Protein AF-A0A8S2LGD3-F1 (afdb_monomer_lite)

pLDDT: mean 74.28, std 21.44, range [33.75, 97.81]

Foldseek 3Di:
DDDDDDDDDDDDDDDDDDDDDDDDDPDPPVVVVVVVVVVVVVVVVVVCVVPVVVVVVVVVVVVVVVVVVVVVVVVVVVVVVVVVVVVVVVVVVVVVVVVVVVVVVVVVVVQVVVQVQLLQKKKKWDDDDDVVDDFVVVVVVVQCCCCVQQVQHDDPFWPTKDFDPPCPVVVVPPPDPTGGIMMTGGNDSVSVVSSVVSQVSCVVVVSSMDMDRDHDPVVVVVVVVVVCVVVVVVVVPPPDDDDDDDDDDDDDDDDDDDPDDPPPPVVVVVVVVVVVVVVVVVVDDDPVVPPD

Structure (mmCIF, N/CA/C/O backbone):
data_AF-A0A8S2LGD3-F1
#
_entry.id   AF-A0A8S2LGD3-F1
#
loop_
_atom_site.group_PDB
_atom_site.id
_atom_site.type_symbol
_atom_site.label_atom_id
_atom_site.label_alt_id
_atom_site.label_comp_id
_atom_site.label_asym_id
_atom_site.label_entity_id
_atom_site.label_seq_id
_atom_site.pdbx_PDB_ins_code
_atom_site.Cartn_x
_atom_site.Cartn_y
_atom_site.Cartn_z
_atom_site.occupancy
_atom_site.B_iso_or_equiv
_atom_site.auth_seq_id
_atom_site.auth_comp_id
_atom_site.auth_asym_id
_atom_site.auth_atom_id
_atom_site.pdbx_PDB_model_num
ATOM 1 N N . MET A 1 1 ? -3.368 -21.677 -38.772 1.00 42.06 1 MET A N 1
ATOM 2 C CA . MET A 1 1 ? -4.227 -21.001 -39.763 1.00 42.06 1 MET A CA 1
ATOM 3 C C . MET A 1 1 ? -3.492 -19.767 -40.246 1.00 42.06 1 MET A C 1
ATOM 5 O O . MET A 1 1 ? -2.994 -19.028 -39.413 1.00 42.06 1 MET A O 1
ATOM 9 N N . SER A 1 2 ? -3.363 -19.693 -41.569 1.00 36.97 2 SER A N 1
ATOM 10 C CA . SER A 1 2 ? -2.880 -18.622 -42.449 1.00 36.97 2 SER A CA 1
ATOM 11 C C . SER A 1 2 ? -1.751 -17.701 -41.983 1.00 36.97 2 SER A C 1
ATOM 13 O O . SER A 1 2 ? -1.940 -16.772 -41.206 1.00 36.97 2 SER A O 1
ATOM 15 N N . MET A 1 3 ? -0.587 -17.936 -42.593 1.00 42.81 3 MET A N 1
ATOM 16 C CA . MET A 1 3 ? 0.356 -16.886 -42.956 1.00 42.81 3 MET A CA 1
ATOM 17 C C . MET A 1 3 ? -0.217 -16.102 -44.139 1.00 42.81 3 MET A C 1
ATOM 19 O O . MET A 1 3 ? -0.631 -16.722 -45.115 1.00 42.81 3 MET A O 1
ATOM 23 N N . GLU A 1 4 ? -0.186 -14.774 -44.083 1.00 43.75 4 GLU A N 1
ATOM 24 C CA . GLU A 1 4 ? -0.356 -13.933 -45.269 1.00 43.75 4 GLU A CA 1
ATOM 25 C C . GLU A 1 4 ? 0.803 -12.941 -45.357 1.00 43.75 4 GLU A C 1
ATOM 27 O O . GLU A 1 4 ? 0.983 -12.046 -44.531 1.00 43.75 4 GLU A O 1
ATOM 32 N N . SER A 1 5 ? 1.639 -13.187 -46.361 1.00 39.16 5 SER A N 1
ATOM 33 C CA . SER A 1 5 ? 2.724 -12.338 -46.825 1.00 39.16 5 SER A CA 1
ATOM 34 C C . SER A 1 5 ? 2.154 -11.349 -47.839 1.00 39.16 5 SER A C 1
ATOM 36 O O . SER A 1 5 ? 1.646 -11.772 -48.872 1.00 39.16 5 SER A O 1
ATOM 38 N N . ASN A 1 6 ? 2.272 -10.045 -47.582 1.00 38.34 6 ASN A N 1
ATOM 39 C CA . ASN A 1 6 ? 1.966 -9.015 -48.576 1.00 38.34 6 ASN A CA 1
ATOM 40 C C . ASN A 1 6 ? 3.268 -8.454 -49.154 1.00 38.34 6 ASN A C 1
ATOM 42 O O . ASN A 1 6 ? 3.898 -7.565 -48.584 1.00 38.34 6 ASN A O 1
ATOM 46 N N . SER A 1 7 ? 3.663 -9.002 -50.303 1.00 38.56 7 SER A N 1
ATOM 47 C CA . SER A 1 7 ? 4.651 -8.421 -51.209 1.00 38.56 7 SER A CA 1
ATOM 48 C C . SER A 1 7 ? 3.975 -7.341 -52.055 1.00 38.56 7 SER A C 1
ATOM 50 O O . SER A 1 7 ? 3.129 -7.654 -52.893 1.00 38.56 7 SER A O 1
ATOM 52 N N . VAL A 1 8 ? 4.347 -6.077 -51.859 1.00 40.62 8 VAL A N 1
ATOM 53 C CA . VAL A 1 8 ? 3.930 -4.984 -52.746 1.00 40.62 8 VAL A CA 1
ATOM 54 C C . VAL A 1 8 ? 5.012 -4.782 -53.803 1.00 40.62 8 VAL A C 1
ATOM 56 O O . VAL A 1 8 ? 6.148 -4.428 -53.503 1.00 40.62 8 VAL A O 1
ATOM 59 N N . LEU A 1 9 ? 4.619 -5.070 -55.040 1.00 43.06 9 LEU A N 1
ATOM 60 C CA . LEU A 1 9 ? 5.405 -5.081 -56.268 1.00 43.06 9 LEU A CA 1
ATOM 61 C C . LEU A 1 9 ? 4.766 -4.036 -57.195 1.00 43.06 9 LEU A C 1
ATOM 63 O O . LEU A 1 9 ? 3.714 -4.305 -57.761 1.00 43.06 9 LEU A O 1
ATOM 67 N N . VAL A 1 10 ? 5.325 -2.825 -57.286 1.00 41.06 10 VAL A N 1
ATOM 68 C CA . VAL A 1 10 ? 4.821 -1.720 -58.137 1.00 41.06 10 VAL A CA 1
ATOM 69 C C . VAL A 1 10 ? 5.972 -0.710 -58.297 1.00 41.06 10 VAL A C 1
ATOM 71 O O . VAL A 1 10 ? 6.574 -0.350 -57.296 1.00 41.06 10 VAL A O 1
ATOM 74 N N . SER A 1 11 ? 6.375 -0.148 -59.434 1.00 41.06 11 SER A N 1
ATOM 75 C CA . SER A 1 11 ? 6.135 -0.370 -60.859 1.00 41.06 11 SER A CA 1
ATOM 76 C C . SER A 1 11 ? 7.236 0.395 -61.596 1.00 41.06 11 SER A C 1
ATOM 78 O O . SER A 1 11 ? 7.478 1.566 -61.310 1.00 41.06 11 SER A O 1
ATOM 80 N N . SER A 1 12 ? 7.887 -0.237 -62.566 1.00 38.91 12 SER A N 1
ATOM 81 C CA . SER A 1 12 ? 8.772 0.422 -63.522 1.00 38.91 12 SER A CA 1
ATOM 82 C C . SER A 1 12 ? 7.934 1.080 -64.624 1.00 38.91 12 SER A C 1
ATOM 84 O O . SER A 1 12 ? 7.369 0.412 -65.489 1.00 38.91 12 SER A O 1
ATOM 86 N N . THR A 1 13 ? 7.835 2.409 -64.619 1.00 41.59 13 THR A N 1
ATOM 87 C CA . THR A 1 13 ? 7.221 3.162 -65.722 1.00 41.59 13 THR A CA 1
ATOM 88 C C . THR A 1 13 ? 8.227 3.324 -66.857 1.00 41.59 13 THR A C 1
ATOM 90 O O . THR A 1 13 ? 9.032 4.252 -66.877 1.00 41.59 13 THR A O 1
ATOM 93 N N . SER A 1 14 ? 8.173 2.390 -67.807 1.00 40.72 14 SER A N 1
ATOM 94 C CA . SER A 1 14 ? 8.824 2.486 -69.113 1.00 40.72 14 SER A CA 1
ATOM 95 C C . SER A 1 14 ? 7.960 3.355 -70.033 1.00 40.72 14 SER A C 1
ATOM 97 O O . SER A 1 14 ? 6.883 2.944 -70.471 1.00 40.72 14 SER A O 1
ATOM 99 N N . ALA A 1 15 ? 8.402 4.586 -70.286 1.00 44.12 15 ALA A N 1
ATOM 100 C CA . ALA A 1 15 ? 7.764 5.485 -71.238 1.00 44.12 15 ALA A CA 1
ATOM 101 C C . ALA A 1 15 ? 8.060 5.018 -72.674 1.00 44.12 15 ALA A C 1
ATOM 103 O O . ALA A 1 15 ? 9.191 5.091 -73.152 1.00 44.12 15 ALA A O 1
ATOM 104 N N . LYS A 1 16 ? 7.019 4.533 -73.360 1.00 46.38 16 LYS A N 1
ATOM 105 C CA . LYS A 1 16 ? 7.002 4.278 -74.806 1.00 46.38 16 LYS A CA 1
ATOM 106 C C . LYS A 1 16 ? 6.959 5.610 -75.560 1.00 46.38 16 LYS A C 1
ATOM 108 O O . LYS A 1 16 ? 5.938 6.291 -75.521 1.00 46.38 16 LYS A O 1
ATOM 113 N N . HIS A 1 17 ? 8.019 5.933 -76.297 1.00 47.06 17 HIS A N 1
ATOM 114 C CA . HIS A 1 17 ? 7.960 6.899 -77.397 1.00 47.06 17 HIS A CA 1
ATOM 115 C C . HIS A 1 17 ? 7.769 6.161 -78.736 1.00 47.06 17 HIS A C 1
ATOM 117 O O . HIS A 1 17 ? 8.403 5.123 -78.946 1.00 47.06 17 HIS A O 1
ATOM 123 N N . PRO A 1 18 ? 6.916 6.664 -79.647 1.00 49.25 18 PRO A N 1
ATOM 124 C CA . PRO A 1 18 ? 6.734 6.088 -80.973 1.00 49.25 18 PRO A CA 1
ATOM 125 C C . PRO A 1 18 ? 7.892 6.506 -81.888 1.00 49.25 18 PRO A C 1
ATOM 127 O O . PRO A 1 18 ? 8.111 7.693 -82.130 1.00 49.25 18 PRO A O 1
ATOM 130 N N . LEU A 1 19 ? 8.638 5.524 -82.396 1.00 42.44 19 LEU A N 1
ATOM 131 C CA . LEU A 1 19 ? 9.642 5.738 -83.433 1.00 42.44 19 LEU A CA 1
ATOM 132 C C . LEU A 1 19 ? 8.953 5.848 -84.795 1.00 42.44 19 LEU A C 1
ATOM 134 O O . LEU A 1 19 ? 8.337 4.906 -85.287 1.00 42.44 19 LEU A O 1
ATOM 138 N N . SER A 1 20 ? 9.091 7.038 -85.371 1.00 45.91 20 SER A N 1
ATOM 139 C CA . SER A 1 20 ? 8.856 7.362 -86.771 1.00 45.91 20 SER A CA 1
ATOM 140 C C . SER A 1 20 ? 9.749 6.499 -87.666 1.00 45.91 20 SER A C 1
ATOM 142 O O . SER A 1 20 ? 10.975 6.562 -87.571 1.00 45.91 20 SER A O 1
ATOM 144 N N . SER A 1 21 ? 9.133 5.712 -88.545 1.00 46.84 21 SER A N 1
ATOM 145 C CA . SER A 1 21 ? 9.789 4.962 -89.614 1.00 46.84 21 SER A CA 1
ATOM 146 C C . SER A 1 21 ? 10.286 5.918 -90.701 1.00 46.84 21 SER A C 1
ATOM 148 O O . SER A 1 21 ? 9.514 6.345 -91.558 1.00 46.84 21 SER A O 1
ATOM 150 N N . GLY A 1 22 ? 11.569 6.272 -90.636 1.00 42.62 22 GLY A N 1
ATOM 151 C CA . GLY A 1 22 ? 12.303 6.912 -91.721 1.00 42.62 22 GLY A CA 1
ATOM 152 C C . GLY A 1 22 ? 13.241 5.902 -92.369 1.00 42.62 22 GLY A C 1
ATOM 153 O O . GLY A 1 22 ? 14.178 5.435 -91.726 1.00 42.62 22 GLY A O 1
ATOM 154 N N . ASP A 1 23 ? 12.963 5.566 -93.626 1.00 49.09 23 ASP A N 1
ATOM 155 C CA . ASP A 1 23 ? 13.878 4.865 -94.521 1.00 49.09 23 ASP A CA 1
ATOM 156 C C . ASP A 1 23 ? 15.204 5.631 -94.614 1.00 49.09 23 ASP A C 1
ATOM 158 O O . ASP A 1 23 ? 15.266 6.745 -95.135 1.00 49.09 23 ASP A O 1
ATOM 162 N N . SER A 1 24 ? 16.283 5.019 -94.132 1.00 47.53 24 SER A N 1
ATOM 163 C CA . SER A 1 24 ? 17.643 5.407 -94.493 1.00 47.53 24 SER A CA 1
ATOM 164 C C . SER A 1 24 ? 18.526 4.166 -94.497 1.00 47.53 24 SER A C 1
ATOM 166 O O . SER A 1 24 ? 18.631 3.457 -93.496 1.00 47.53 24 SER A O 1
ATOM 168 N N . SER A 1 25 ? 19.118 3.914 -95.657 1.00 46.12 25 SER A N 1
ATOM 169 C CA . SER A 1 25 ? 20.013 2.820 -96.022 1.00 46.12 25 SER A CA 1
ATOM 170 C C . SER A 1 25 ? 21.031 2.430 -94.931 1.00 46.12 25 SER A C 1
ATOM 172 O O . SER A 1 25 ? 21.535 3.306 -94.225 1.00 46.12 25 SER A O 1
ATOM 174 N N . PRO A 1 26 ? 21.420 1.143 -94.816 1.00 49.69 26 PRO A N 1
ATOM 175 C CA . PRO A 1 26 ? 22.444 0.701 -93.875 1.00 49.69 26 PRO A CA 1
ATOM 176 C C . PRO A 1 26 ? 23.828 1.123 -94.385 1.00 49.69 26 PRO A C 1
ATOM 178 O O . PRO A 1 26 ? 24.508 0.380 -95.085 1.00 49.69 26 PRO A O 1
ATOM 181 N N . ILE A 1 27 ? 24.229 2.349 -94.057 1.00 51.06 27 ILE A N 1
ATOM 182 C CA . ILE A 1 27 ? 25.603 2.832 -94.219 1.00 51.06 27 ILE A CA 1
ATOM 183 C C . ILE A 1 27 ? 26.428 2.313 -93.029 1.00 51.06 27 ILE A C 1
ATOM 185 O O . ILE A 1 27 ? 25.926 2.250 -91.905 1.00 51.06 27 ILE A O 1
ATOM 189 N N . ASP A 1 28 ? 27.677 1.924 -93.297 1.00 54.94 28 ASP A N 1
ATOM 190 C CA . ASP A 1 28 ? 28.720 1.335 -92.437 1.00 54.94 28 ASP A CA 1
ATOM 191 C C . ASP A 1 28 ? 29.009 2.054 -91.089 1.00 54.94 28 ASP A C 1
ATOM 193 O O . ASP A 1 28 ? 30.136 2.431 -90.766 1.00 54.94 28 ASP A O 1
ATOM 197 N N . ASN A 1 29 ? 28.015 2.180 -90.211 1.00 51.12 29 ASN A N 1
ATOM 198 C CA . ASN A 1 29 ? 28.126 2.857 -88.912 1.00 51.12 29 ASN A CA 1
ATOM 199 C C . ASN A 1 29 ? 28.992 2.116 -87.877 1.00 51.12 29 ASN A C 1
ATOM 201 O O . ASN A 1 29 ? 29.252 2.649 -86.800 1.00 51.12 29 ASN A O 1
ATOM 205 N N . LYS A 1 30 ? 29.432 0.881 -88.155 1.00 55.09 30 LYS A N 1
ATOM 206 C CA . LYS A 1 30 ? 30.379 0.157 -87.286 1.00 55.09 30 LYS A CA 1
ATOM 207 C C . LYS A 1 30 ? 31.838 0.501 -87.583 1.00 55.09 30 LYS A C 1
ATOM 209 O O . LYS A 1 30 ? 32.653 0.429 -86.672 1.00 55.09 30 LYS A O 1
ATOM 214 N N . LYS A 1 31 ? 32.169 0.861 -88.827 1.00 55.97 31 LYS A N 1
ATOM 215 C CA . LYS A 1 31 ? 33.555 1.120 -89.243 1.00 55.97 31 LYS A CA 1
ATOM 216 C C . LYS A 1 31 ? 33.978 2.553 -88.904 1.00 55.97 31 LYS A C 1
ATOM 218 O O . LYS A 1 31 ? 35.019 2.735 -88.285 1.00 55.97 31 LYS A O 1
ATOM 223 N N . LEU A 1 32 ? 33.093 3.523 -89.161 1.00 54.72 32 LEU A N 1
ATOM 224 C CA . LEU A 1 32 ? 33.259 4.929 -88.761 1.00 54.72 32 LEU A CA 1
ATOM 225 C C . LEU A 1 32 ? 33.406 5.094 -87.240 1.00 54.72 32 LEU A C 1
ATOM 227 O O . LEU A 1 32 ? 34.306 5.787 -86.781 1.00 54.72 32 LEU A O 1
ATOM 231 N N . LYS A 1 33 ? 32.612 4.360 -86.447 1.00 63.16 33 LYS A N 1
ATOM 232 C CA . LYS A 1 33 ? 32.728 4.378 -84.978 1.00 63.16 33 LYS A CA 1
ATOM 233 C C . LYS A 1 33 ? 34.058 3.850 -84.451 1.00 63.16 33 LYS A C 1
ATOM 235 O O . LYS A 1 33 ? 34.428 4.235 -83.353 1.00 63.16 33 LYS A O 1
ATOM 240 N N . ASN A 1 34 ? 34.739 2.963 -85.180 1.00 68.62 34 ASN A N 1
ATOM 241 C CA . ASN A 1 34 ? 36.027 2.412 -84.755 1.00 68.62 34 ASN A CA 1
ATOM 242 C C . ASN A 1 34 ? 37.188 3.340 -85.130 1.00 68.62 34 ASN A C 1
ATOM 244 O O . ASN A 1 34 ? 38.069 3.544 -84.304 1.00 68.62 34 ASN A O 1
ATOM 248 N N . GLU A 1 35 ? 37.161 3.950 -86.319 1.00 75.31 35 GLU A N 1
ATOM 249 C CA . GLU A 1 35 ? 38.174 4.936 -86.728 1.00 75.31 35 GLU A CA 1
ATOM 250 C C . GLU A 1 35 ? 38.126 6.198 -85.858 1.00 75.31 35 GLU A C 1
ATOM 252 O O . GLU A 1 35 ? 39.169 6.669 -85.411 1.00 75.31 35 GLU A O 1
ATOM 257 N N . GLU A 1 36 ? 36.931 6.694 -85.523 1.00 75.38 36 GLU A N 1
ATOM 258 C CA . GLU A 1 36 ? 36.771 7.814 -84.584 1.00 75.38 36 GLU A CA 1
ATOM 259 C C . GLU A 1 36 ? 37.289 7.464 -83.180 1.00 75.38 36 GLU A C 1
ATOM 261 O O . GLU A 1 36 ? 37.905 8.296 -82.512 1.00 75.38 36 GLU A O 1
ATOM 266 N N . LEU A 1 37 ? 37.093 6.217 -82.737 1.00 76.56 37 LEU A N 1
ATOM 267 C CA . LEU A 1 37 ? 37.592 5.727 -81.450 1.00 76.56 37 LEU A CA 1
ATOM 268 C C . LEU A 1 37 ? 39.114 5.610 -81.439 1.00 76.56 37 LEU A C 1
ATOM 270 O O . LEU A 1 37 ? 39.748 5.968 -80.448 1.00 76.56 37 LEU A O 1
ATOM 274 N N . ASP A 1 38 ? 39.705 5.121 -82.524 1.00 80.00 38 ASP A N 1
ATOM 275 C CA . ASP A 1 38 ? 41.151 4.966 -82.643 1.00 80.00 38 ASP A CA 1
ATOM 276 C C . ASP A 1 38 ? 41.846 6.325 -82.813 1.00 80.00 38 ASP A C 1
ATOM 278 O O . ASP A 1 38 ? 42.899 6.557 -82.215 1.00 80.00 38 ASP A O 1
ATOM 282 N N . GLN A 1 39 ? 41.216 7.281 -83.501 1.00 80.56 39 GLN A N 1
ATOM 283 C CA . GLN A 1 39 ? 41.684 8.665 -83.568 1.00 80.56 39 GLN A CA 1
ATOM 284 C C . GLN A 1 39 ? 41.572 9.371 -82.204 1.00 80.56 39 GLN A C 1
ATOM 286 O O . GLN A 1 39 ? 42.509 10.049 -81.770 1.00 80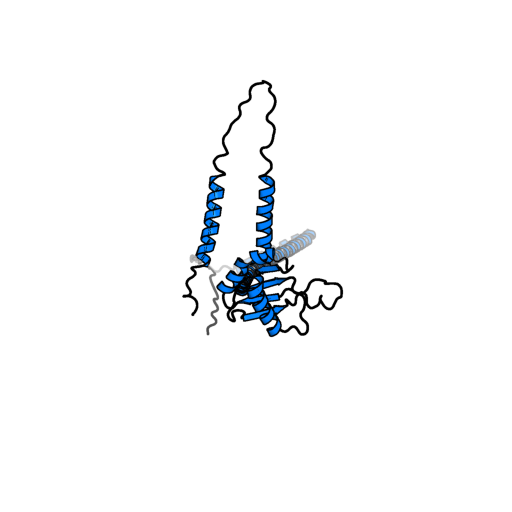.56 39 GLN A O 1
ATOM 291 N N . ALA A 1 40 ? 40.477 9.161 -81.467 1.00 77.44 40 ALA A N 1
ATOM 292 C CA . ALA A 1 40 ? 40.325 9.656 -80.097 1.00 77.44 40 ALA A CA 1
ATOM 293 C C . ALA A 1 40 ? 41.357 9.034 -79.135 1.00 77.44 40 ALA A C 1
ATOM 295 O O . ALA A 1 40 ? 41.936 9.729 -78.302 1.00 77.44 40 ALA A O 1
ATOM 296 N N . ARG A 1 41 ? 41.652 7.736 -79.272 1.00 80.19 41 ARG A N 1
ATOM 297 C CA . ARG A 1 41 ? 42.705 7.057 -78.498 1.00 80.19 41 ARG A CA 1
ATOM 298 C C . ARG A 1 41 ? 44.092 7.603 -78.814 1.00 80.19 41 ARG A C 1
ATOM 300 O O . ARG A 1 41 ? 44.852 7.850 -77.884 1.00 80.19 41 ARG A O 1
ATOM 307 N N . SER A 1 42 ? 44.408 7.814 -80.092 1.00 79.81 42 SER A N 1
ATOM 308 C CA . SER A 1 42 ? 45.697 8.370 -80.519 1.00 79.81 42 SER A CA 1
ATOM 309 C C . SER A 1 42 ? 45.903 9.781 -79.976 1.00 79.81 42 SER A C 1
ATOM 311 O O . SER A 1 42 ? 46.949 10.077 -79.410 1.00 79.81 42 SER A O 1
ATOM 313 N N . THR A 1 43 ? 44.890 10.643 -80.083 1.00 79.00 43 THR A N 1
ATOM 314 C CA . THR A 1 43 ? 44.964 12.018 -79.561 1.00 79.00 43 THR A CA 1
ATOM 315 C C . THR A 1 43 ? 45.086 12.063 -78.037 1.00 79.00 43 THR A C 1
ATOM 317 O O . THR A 1 43 ? 45.881 12.845 -77.518 1.00 79.00 43 THR A O 1
ATOM 320 N N . LEU A 1 44 ? 44.369 11.199 -77.310 1.00 74.00 44 LEU A N 1
ATOM 321 C CA . LEU A 1 44 ? 44.534 11.047 -75.860 1.00 74.00 44 LEU A CA 1
ATOM 322 C C . LEU A 1 44 ? 45.941 10.563 -75.494 1.00 74.00 44 LEU A C 1
ATOM 324 O O . LEU A 1 44 ? 46.541 11.078 -74.554 1.00 74.00 44 LEU A O 1
ATOM 328 N N . PHE A 1 45 ? 46.485 9.606 -76.245 1.00 78.81 45 PHE A N 1
ATOM 329 C CA . PHE A 1 45 ? 47.831 9.085 -76.025 1.00 78.81 45 PHE A CA 1
ATOM 330 C C . PHE A 1 45 ? 48.908 10.156 -76.249 1.00 78.81 45 PHE A C 1
ATOM 332 O O . PHE A 1 45 ? 49.784 10.319 -75.400 1.00 78.81 45 PHE A O 1
ATOM 339 N N . ASP A 1 46 ? 48.796 10.952 -77.315 1.00 77.56 46 ASP A N 1
ATOM 340 C CA . ASP A 1 46 ? 49.703 12.076 -77.586 1.00 77.56 46 ASP A CA 1
ATOM 341 C C . ASP A 1 46 ? 49.616 13.169 -76.507 1.00 77.56 46 ASP A C 1
ATOM 343 O O . ASP A 1 46 ? 50.630 13.752 -76.114 1.00 77.56 46 ASP A O 1
ATOM 347 N N . LEU A 1 47 ? 48.413 13.436 -75.985 1.00 74.31 47 LEU A N 1
ATOM 348 C CA . LEU A 1 47 ? 48.194 14.355 -74.862 1.00 74.31 47 LEU A CA 1
ATOM 349 C C . LEU A 1 47 ? 48.873 13.860 -73.578 1.00 74.31 47 LEU A C 1
ATOM 351 O O . LEU A 1 47 ? 49.531 14.646 -72.897 1.00 74.31 47 LEU A O 1
ATOM 355 N N . PHE A 1 48 ? 48.782 12.562 -73.277 1.00 75.12 48 PHE A N 1
ATOM 356 C CA . PHE A 1 48 ? 49.437 11.966 -72.110 1.00 75.12 48 PHE A CA 1
ATOM 357 C C . PHE A 1 48 ? 50.960 11.882 -72.235 1.00 75.12 48 PHE A C 1
ATOM 359 O O . PHE A 1 48 ? 51.654 11.973 -71.224 1.00 75.12 48 PHE A O 1
ATOM 366 N N . GLN A 1 49 ? 51.494 11.743 -73.452 1.00 77.94 49 GLN A N 1
ATOM 367 C CA . GLN A 1 49 ? 52.938 11.828 -73.684 1.00 77.94 49 GLN A CA 1
ATOM 368 C C . GLN A 1 49 ? 53.473 13.255 -73.530 1.00 77.94 49 GLN A C 1
ATOM 370 O O . GLN A 1 49 ? 54.593 13.438 -73.053 1.00 77.94 49 GLN A O 1
ATOM 375 N N . ARG A 1 50 ? 52.691 14.266 -73.932 1.00 77.44 50 ARG A N 1
ATOM 376 C CA . ARG A 1 50 ? 53.073 15.682 -73.824 1.00 77.44 50 ARG A CA 1
ATOM 377 C C . ARG A 1 50 ? 53.064 16.206 -72.395 1.00 77.44 50 ARG A C 1
ATOM 379 O O . ARG A 1 50 ? 53.911 17.033 -72.069 1.00 77.44 50 ARG A O 1
ATOM 386 N N . ASP A 1 51 ? 52.135 15.744 -71.564 1.00 78.31 51 ASP A N 1
ATOM 387 C CA . ASP A 1 51 ? 52.068 16.132 -70.158 1.00 78.31 51 ASP A CA 1
ATOM 388 C C . ASP A 1 51 ? 51.758 14.924 -69.254 1.00 78.31 51 ASP A C 1
ATOM 390 O O . ASP A 1 51 ? 50.593 14.607 -68.985 1.00 78.31 51 ASP A O 1
ATOM 394 N N . PRO A 1 52 ? 52.804 14.256 -68.731 1.00 76.44 52 PRO A N 1
ATOM 395 C CA . PRO A 1 52 ? 52.659 13.133 -67.809 1.00 76.44 52 PRO A CA 1
ATOM 396 C C . PRO A 1 52 ? 51.916 13.492 -66.511 1.00 76.44 52 PRO A C 1
ATOM 398 O O . PRO A 1 52 ? 51.426 12.597 -65.820 1.00 76.44 52 PRO A O 1
ATOM 401 N N . SER A 1 53 ? 51.813 14.784 -66.165 1.00 78.88 53 SER A N 1
ATOM 402 C CA . SER A 1 53 ? 51.091 15.241 -64.973 1.00 78.88 53 SER A CA 1
ATOM 403 C C . SER A 1 53 ? 49.566 15.139 -65.119 1.00 78.88 53 SER A C 1
ATOM 405 O O . SER A 1 53 ? 48.856 15.108 -64.116 1.00 78.88 53 SER A O 1
ATOM 407 N N . LEU A 1 54 ? 49.041 15.003 -66.343 1.00 78.38 54 LEU A N 1
ATOM 408 C CA . LEU A 1 54 ? 47.608 14.792 -66.577 1.00 78.38 54 LEU A CA 1
ATOM 409 C C . LEU A 1 54 ? 47.144 13.411 -66.098 1.00 78.38 54 LEU A C 1
ATOM 411 O O . LEU A 1 54 ? 46.057 13.286 -65.542 1.00 78.38 54 LEU A O 1
ATOM 415 N N . LEU A 1 55 ? 47.976 12.374 -66.249 1.00 75.69 55 LEU A N 1
ATOM 416 C CA . LEU A 1 55 ? 47.677 11.024 -65.752 1.00 75.69 55 LEU A CA 1
ATOM 417 C C . LEU A 1 55 ? 47.602 10.987 -64.223 1.00 75.69 55 LEU A C 1
ATOM 419 O O . LEU A 1 55 ? 46.694 10.369 -63.667 1.00 75.69 55 LEU A O 1
ATOM 423 N N . SER A 1 56 ? 48.521 11.674 -63.537 1.00 78.75 56 SER A N 1
ATOM 424 C CA . SER A 1 56 ? 48.492 11.764 -62.075 1.00 78.75 56 SER A CA 1
ATOM 425 C C . SER A 1 56 ? 47.313 12.603 -61.575 1.00 78.75 56 SER A C 1
ATOM 427 O O . SER A 1 56 ? 46.699 12.229 -60.577 1.00 78.75 56 SER A O 1
ATOM 429 N N . GLN A 1 57 ? 46.930 13.668 -62.289 1.00 83.06 57 GLN A N 1
ATOM 430 C CA . GLN A 1 57 ? 45.726 14.452 -61.991 1.00 83.06 57 GLN A CA 1
ATOM 431 C C . GLN A 1 57 ? 44.439 13.637 -62.183 1.00 83.06 57 GLN A C 1
ATOM 433 O O . GLN A 1 57 ? 43.592 13.635 -61.294 1.00 83.06 57 GLN A O 1
ATOM 438 N N . ILE A 1 58 ? 44.303 12.887 -63.283 1.00 79.81 58 ILE A N 1
ATOM 439 C CA . ILE A 1 58 ? 43.141 12.012 -63.519 1.00 79.81 58 ILE A CA 1
ATOM 440 C C . ILE A 1 58 ? 43.069 10.908 -62.461 1.00 79.81 58 ILE A C 1
ATOM 442 O O . ILE A 1 58 ? 41.992 10.648 -61.930 1.00 79.81 58 ILE A O 1
ATOM 446 N N . ALA A 1 59 ? 44.199 10.288 -62.109 1.00 81.25 59 ALA A N 1
ATOM 447 C CA . ALA A 1 59 ? 44.245 9.281 -61.051 1.00 81.25 59 ALA A CA 1
ATOM 448 C C . ALA A 1 59 ? 43.859 9.867 -59.681 1.00 81.25 59 ALA A C 1
ATOM 450 O O . ALA A 1 59 ? 43.106 9.241 -58.936 1.00 81.25 59 ALA A O 1
ATOM 451 N N . ALA A 1 60 ? 44.321 11.082 -59.363 1.00 82.62 60 ALA A N 1
ATOM 452 C CA . ALA A 1 60 ? 43.931 11.787 -58.145 1.00 82.62 60 ALA A CA 1
ATOM 453 C C . ALA A 1 60 ? 42.429 12.111 -58.135 1.00 82.62 60 ALA A C 1
ATOM 455 O O . ALA A 1 60 ? 41.761 11.830 -57.146 1.00 82.62 60 ALA A O 1
ATOM 456 N N . MET A 1 61 ? 41.879 12.616 -59.244 1.00 82.25 61 MET A N 1
ATOM 457 C CA . MET A 1 61 ? 40.446 12.902 -59.379 1.00 82.25 61 MET A CA 1
ATOM 458 C C . MET A 1 61 ? 39.585 11.639 -59.281 1.00 82.25 61 MET A C 1
ATOM 460 O O . MET A 1 61 ? 38.550 11.664 -58.619 1.00 82.25 61 MET A O 1
ATOM 464 N N . ALA A 1 62 ? 40.009 10.535 -59.903 1.00 79.75 62 ALA A N 1
ATOM 465 C CA . ALA A 1 62 ? 39.320 9.250 -59.816 1.00 79.75 62 ALA A CA 1
ATOM 466 C C . ALA A 1 62 ? 39.302 8.727 -58.374 1.00 79.75 62 ALA A C 1
ATOM 468 O O . ALA A 1 62 ? 38.248 8.326 -57.886 1.00 79.75 62 ALA A O 1
ATOM 469 N N . LYS A 1 63 ? 40.436 8.823 -57.667 1.00 87.88 63 LYS A N 1
ATOM 470 C CA . LYS A 1 63 ? 40.525 8.470 -56.248 1.00 87.88 63 LYS A CA 1
ATOM 471 C C . LYS A 1 63 ? 39.621 9.351 -55.383 1.00 87.88 63 LYS A C 1
ATOM 473 O O . LYS A 1 63 ? 38.865 8.834 -54.575 1.00 87.88 63 LYS A O 1
ATOM 478 N N . THR A 1 64 ? 39.624 10.669 -55.595 1.00 86.50 64 THR A N 1
ATOM 479 C CA . THR A 1 64 ? 38.725 11.587 -54.877 1.00 86.50 64 THR A CA 1
ATOM 480 C C . THR A 1 64 ? 37.249 11.286 -55.156 1.00 86.50 64 THR A C 1
ATOM 482 O O . THR A 1 64 ? 36.426 11.364 -54.249 1.00 86.50 64 THR A O 1
ATOM 485 N N . ALA A 1 65 ? 36.890 10.920 -56.390 1.00 82.12 65 ALA A N 1
ATOM 486 C CA . ALA A 1 65 ? 35.525 10.523 -56.730 1.00 82.12 65 ALA A CA 1
ATOM 487 C C . ALA A 1 65 ? 35.114 9.205 -56.048 1.00 82.12 65 ALA A C 1
ATOM 489 O O . ALA A 1 65 ? 33.978 9.081 -55.591 1.00 82.12 65 ALA A O 1
ATOM 490 N N . GLU A 1 66 ? 36.030 8.240 -55.950 1.00 87.69 66 GLU A N 1
ATOM 491 C CA . GLU A 1 66 ? 35.815 6.986 -55.224 1.00 87.69 66 GLU A CA 1
ATOM 492 C C . GLU A 1 66 ? 35.645 7.225 -53.717 1.00 87.69 66 GLU A C 1
ATOM 494 O O . GLU A 1 66 ? 34.651 6.774 -53.143 1.00 87.69 66 GLU A O 1
ATOM 499 N N . ASP A 1 67 ? 36.535 8.010 -53.104 1.00 87.12 67 ASP A N 1
ATOM 500 C CA . ASP A 1 67 ? 36.471 8.379 -51.685 1.00 87.12 67 ASP A CA 1
ATOM 501 C C . ASP A 1 67 ? 35.149 9.107 -51.357 1.00 87.12 67 ASP A C 1
ATOM 503 O O . ASP A 1 67 ? 34.491 8.802 -50.360 1.00 87.12 67 ASP A O 1
ATOM 507 N N . ASN A 1 68 ? 34.694 10.017 -52.228 1.00 86.31 68 ASN A N 1
ATOM 508 C CA . ASN A 1 68 ? 33.416 10.721 -52.065 1.00 86.31 68 ASN A CA 1
ATOM 509 C C . ASN A 1 68 ? 32.203 9.786 -52.182 1.00 86.31 68 ASN A C 1
ATOM 511 O O . ASN A 1 68 ? 31.242 9.921 -51.423 1.00 86.31 68 ASN A O 1
ATOM 515 N N . ASN A 1 69 ? 32.232 8.823 -53.108 1.00 87.75 69 ASN A N 1
ATOM 516 C CA . ASN A 1 69 ? 31.168 7.823 -53.227 1.00 87.75 69 ASN A CA 1
ATOM 517 C C . ASN A 1 69 ? 31.105 6.916 -51.991 1.00 87.75 69 ASN A C 1
ATOM 519 O O . ASN A 1 69 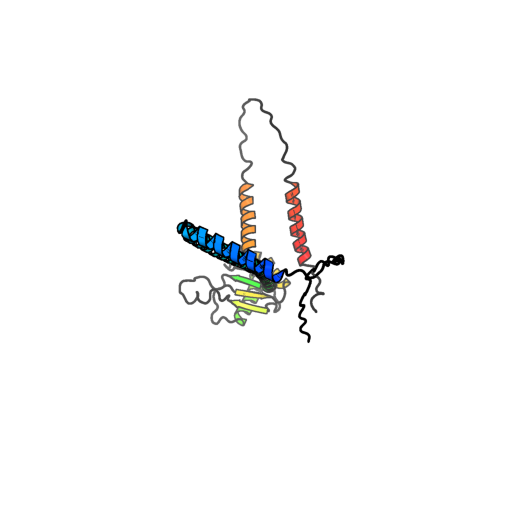? 30.010 6.609 -51.517 1.00 87.75 69 ASN A O 1
ATOM 523 N N . GLN A 1 70 ? 32.256 6.518 -51.442 1.00 86.00 70 GLN A N 1
ATOM 524 C CA . GLN A 1 70 ? 32.312 5.765 -50.187 1.00 86.00 70 GLN A CA 1
ATOM 525 C C . GLN A 1 70 ? 31.774 6.596 -49.015 1.00 86.00 70 GLN A C 1
ATOM 527 O O . GLN A 1 70 ? 30.966 6.092 -48.235 1.00 86.00 70 GLN A O 1
ATOM 532 N N . ALA A 1 71 ? 32.144 7.877 -48.919 1.00 84.62 71 ALA A N 1
ATOM 533 C CA . ALA A 1 71 ? 31.634 8.781 -47.888 1.00 84.62 71 ALA A CA 1
ATOM 534 C C . ALA A 1 71 ? 30.101 8.922 -47.942 1.00 84.62 71 ALA A 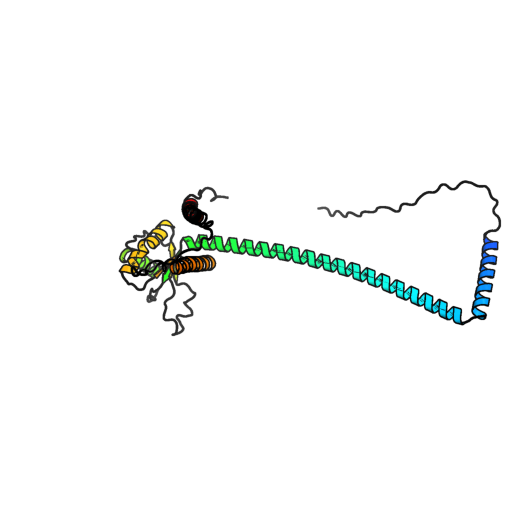C 1
ATOM 536 O O . ALA A 1 71 ? 29.442 8.817 -46.907 1.00 84.62 71 ALA A O 1
ATOM 537 N N . LEU A 1 72 ? 29.521 9.063 -49.140 1.00 88.12 72 LEU A N 1
ATOM 538 C CA . LEU A 1 72 ? 28.066 9.117 -49.336 1.00 88.12 72 LEU A CA 1
ATOM 539 C C . LEU A 1 72 ? 27.367 7.816 -48.915 1.00 88.12 72 LEU A C 1
ATOM 541 O O . LEU A 1 72 ? 26.307 7.861 -48.290 1.00 88.12 72 LEU A O 1
ATOM 545 N N . GLN A 1 73 ? 27.948 6.653 -49.223 1.00 86.94 73 GLN A N 1
ATOM 546 C CA . GLN A 1 73 ? 27.400 5.366 -48.779 1.00 86.94 73 GLN A CA 1
ATOM 547 C C . GLN A 1 73 ? 27.438 5.233 -47.253 1.00 86.94 73 GLN A C 1
ATOM 549 O O . GLN A 1 73 ? 26.462 4.784 -46.650 1.00 86.94 73 GLN A O 1
ATOM 554 N N . VAL A 1 74 ? 28.533 5.658 -46.614 1.00 87.06 74 VAL A N 1
ATOM 555 C CA . VAL A 1 74 ? 28.648 5.664 -45.149 1.00 87.06 74 VAL A CA 1
ATOM 556 C C . VAL A 1 74 ? 27.600 6.585 -44.528 1.00 87.06 74 VAL A C 1
ATOM 558 O O . VAL A 1 74 ? 26.924 6.173 -43.589 1.00 87.06 74 VAL A O 1
ATOM 561 N N . GLU A 1 75 ? 27.404 7.791 -45.063 1.00 89.31 75 GLU A N 1
ATOM 562 C CA . GLU A 1 75 ? 26.385 8.726 -44.575 1.00 89.31 75 GLU A CA 1
ATOM 563 C C . GLU A 1 75 ? 24.968 8.140 -44.679 1.00 89.31 75 GLU A C 1
ATOM 565 O O . GLU A 1 75 ? 24.187 8.218 -43.728 1.00 89.31 75 GLU A O 1
ATOM 570 N N . GLN A 1 76 ? 24.642 7.478 -45.793 1.00 87.44 76 GLN A N 1
ATOM 571 C CA . GLN A 1 76 ? 23.360 6.788 -45.956 1.00 87.44 76 GLN A CA 1
ATOM 572 C C . GLN A 1 76 ? 23.161 5.690 -44.906 1.00 87.44 76 GLN A C 1
ATOM 574 O O . GLN A 1 76 ? 22.097 5.620 -44.290 1.00 87.44 76 GLN A O 1
ATOM 579 N N . VAL A 1 77 ? 24.183 4.863 -44.661 1.00 89.12 77 VAL A N 1
ATOM 580 C CA . VAL A 1 77 ? 24.129 3.814 -43.631 1.00 89.12 77 VAL A CA 1
ATOM 581 C C . VAL A 1 77 ? 23.962 4.425 -42.239 1.00 89.12 77 VAL A C 1
ATOM 583 O O . VAL A 1 77 ? 23.121 3.961 -41.470 1.00 89.12 77 VAL A O 1
ATOM 586 N N . VAL A 1 78 ? 24.703 5.489 -41.919 1.00 90.56 78 VAL A N 1
ATOM 587 C CA . VAL A 1 78 ? 24.586 6.197 -40.636 1.00 90.56 78 VAL A CA 1
ATOM 588 C C . VAL A 1 78 ? 23.173 6.747 -40.444 1.00 90.56 78 VAL A C 1
ATOM 590 O O . VAL A 1 78 ? 22.597 6.550 -39.377 1.00 90.56 78 VAL A O 1
ATOM 593 N N . ASN A 1 79 ? 22.581 7.363 -41.469 1.00 89.94 79 ASN A N 1
ATOM 594 C CA . ASN A 1 79 ? 21.221 7.900 -41.401 1.00 89.94 79 ASN A CA 1
ATOM 595 C C . ASN A 1 79 ? 20.168 6.801 -41.183 1.00 89.94 79 ASN A C 1
ATOM 597 O O . ASN A 1 79 ? 19.257 6.973 -40.374 1.00 89.94 79 ASN A O 1
ATOM 601 N N . VAL A 1 80 ? 20.296 5.653 -41.860 1.00 91.06 80 VAL A N 1
ATOM 602 C CA . VAL A 1 80 ? 19.401 4.501 -41.645 1.00 91.06 80 VAL A CA 1
ATOM 603 C C . VAL A 1 80 ? 19.515 3.996 -40.208 1.00 91.06 80 VAL A C 1
ATOM 605 O O . VAL A 1 80 ? 18.506 3.871 -39.518 1.00 91.06 80 VAL A O 1
ATOM 608 N N . VAL A 1 81 ? 20.741 3.796 -39.722 1.00 90.50 81 VAL A N 1
ATOM 609 C CA . VAL A 1 81 ? 20.997 3.326 -38.356 1.00 90.50 81 VAL A CA 1
ATOM 610 C C . VAL A 1 81 ? 20.468 4.320 -37.315 1.00 90.50 81 VAL A C 1
ATOM 612 O O . VAL A 1 81 ? 19.848 3.911 -36.335 1.00 90.50 81 VAL A O 1
ATOM 615 N N . GLN A 1 82 ? 20.655 5.626 -37.524 1.00 91.75 82 GLN A N 1
ATOM 616 C CA . GLN A 1 82 ? 20.117 6.664 -36.640 1.00 91.75 82 GLN A CA 1
ATOM 617 C C . GLN A 1 82 ? 18.587 6.640 -36.584 1.00 91.75 82 GLN A C 1
ATOM 619 O O . GLN A 1 82 ? 18.019 6.726 -35.494 1.00 91.75 82 GLN A O 1
ATOM 624 N N . ASN A 1 83 ? 17.920 6.477 -37.728 1.00 92.25 83 ASN A N 1
ATOM 625 C CA . ASN A 1 83 ? 16.463 6.368 -37.783 1.00 92.25 83 ASN A CA 1
ATOM 626 C C . ASN A 1 83 ? 15.961 5.109 -37.066 1.00 92.25 83 ASN A C 1
ATOM 628 O O . ASN A 1 83 ? 15.013 5.188 -36.282 1.00 92.25 83 ASN A O 1
ATOM 632 N N . ASP A 1 84 ? 16.623 3.970 -37.261 1.00 92.50 84 ASP A N 1
ATOM 633 C CA . ASP A 1 84 ? 16.279 2.721 -36.578 1.00 92.50 84 ASP A CA 1
ATOM 634 C C . ASP A 1 84 ? 16.451 2.840 -35.059 1.00 92.50 84 ASP A C 1
ATOM 636 O O . ASP A 1 84 ? 15.576 2.415 -34.296 1.00 92.50 84 ASP A O 1
ATOM 640 N N . PHE A 1 85 ? 17.530 3.483 -34.598 1.00 93.50 85 PHE A N 1
ATOM 641 C CA . PHE A 1 85 ? 17.724 3.775 -33.178 1.00 93.50 85 PHE A CA 1
ATOM 642 C C . PHE A 1 85 ? 16.657 4.725 -32.635 1.00 93.50 85 PHE A C 1
ATOM 644 O O . PHE A 1 85 ? 16.110 4.466 -31.562 1.00 93.50 85 PHE A O 1
ATOM 651 N N . ALA A 1 86 ? 16.313 5.789 -33.362 1.00 92.75 86 ALA A N 1
ATOM 652 C CA . ALA A 1 86 ? 15.267 6.722 -32.952 1.00 92.75 86 ALA A CA 1
ATOM 653 C C . ALA A 1 86 ? 13.905 6.017 -32.817 1.00 92.75 86 ALA A C 1
ATOM 655 O O . ALA A 1 86 ? 13.203 6.198 -31.818 1.00 92.75 86 ALA A O 1
ATOM 656 N N . LEU A 1 87 ? 13.560 5.145 -33.770 1.00 95.06 87 LEU A N 1
ATOM 657 C CA . LEU A 1 87 ? 12.350 4.323 -33.719 1.00 95.06 87 LEU A CA 1
ATOM 658 C C . LEU A 1 87 ? 12.376 3.329 -32.551 1.00 95.06 87 LEU A C 1
ATOM 660 O O . LEU A 1 87 ? 11.360 3.146 -31.877 1.00 95.06 87 LEU A O 1
ATOM 664 N N . ALA A 1 88 ? 13.519 2.693 -32.286 1.00 93.00 88 ALA A N 1
ATOM 665 C CA . ALA A 1 88 ? 13.675 1.770 -31.165 1.00 93.00 88 ALA A CA 1
ATOM 666 C C . ALA A 1 88 ? 13.524 2.480 -29.810 1.00 93.00 88 ALA A C 1
ATOM 668 O O . ALA A 1 88 ? 12.806 1.983 -28.941 1.00 93.00 88 ALA A O 1
ATOM 669 N N . ILE A 1 89 ? 14.134 3.659 -29.648 1.00 94.38 89 ILE A N 1
ATOM 670 C CA . ILE A 1 89 ? 14.004 4.497 -28.446 1.00 94.38 89 ILE A CA 1
ATOM 671 C C . ILE A 1 89 ? 12.549 4.931 -28.258 1.00 94.38 89 ILE A C 1
ATOM 673 O O . ILE A 1 89 ? 12.014 4.809 -27.158 1.00 94.38 89 ILE A O 1
ATOM 677 N N . SER A 1 90 ? 11.881 5.377 -29.325 1.00 95.44 90 SER A N 1
ATOM 678 C CA . SER A 1 90 ? 10.470 5.775 -29.273 1.00 95.44 90 SER A CA 1
ATOM 679 C C . SER A 1 90 ? 9.566 4.622 -28.816 1.00 95.44 90 SER A C 1
ATOM 681 O O . SER A 1 90 ? 8.805 4.785 -27.862 1.00 95.44 90 SER A O 1
ATOM 683 N N . LYS A 1 91 ? 9.717 3.428 -29.407 1.00 96.12 91 LYS A N 1
ATOM 684 C CA . LYS A 1 91 ? 8.968 2.222 -29.004 1.00 96.12 91 LYS A CA 1
ATOM 685 C C . LYS A 1 91 ? 9.271 1.792 -27.569 1.00 96.12 91 LYS A C 1
ATOM 687 O O . LYS A 1 91 ? 8.392 1.276 -26.880 1.00 96.12 91 LYS A O 1
ATOM 692 N N . LEU A 1 92 ? 10.517 1.947 -27.123 1.00 95.25 92 LEU A N 1
ATOM 693 C CA . LEU A 1 92 ? 10.900 1.618 -25.754 1.00 95.25 92 LEU A CA 1
ATOM 694 C C . LEU A 1 92 ? 10.243 2.576 -24.757 1.00 95.25 92 LEU A C 1
ATOM 696 O O . LEU A 1 92 ? 9.675 2.109 -23.774 1.00 95.25 92 LEU A O 1
ATOM 700 N N . ASN A 1 93 ? 10.259 3.880 -25.037 1.00 95.56 93 ASN A N 1
ATOM 701 C CA . ASN A 1 93 ? 9.612 4.887 -24.196 1.00 95.56 93 ASN A CA 1
ATOM 702 C C . ASN A 1 93 ? 8.100 4.651 -24.097 1.00 95.56 93 ASN A C 1
ATOM 704 O O . ASN A 1 93 ? 7.566 4.622 -22.994 1.00 95.56 93 ASN A O 1
ATOM 708 N N . GLU A 1 94 ? 7.433 4.353 -25.216 1.00 96.06 94 GLU A N 1
ATOM 709 C CA . GLU A 1 94 ? 6.006 4.005 -25.214 1.00 96.06 94 GLU A CA 1
ATOM 710 C C . GLU A 1 94 ? 5.717 2.798 -24.304 1.00 96.06 94 GLU A C 1
ATOM 712 O O . GLU A 1 94 ? 4.783 2.808 -23.501 1.00 96.06 94 GLU A O 1
ATOM 717 N N . ARG A 1 95 ? 6.553 1.752 -24.364 1.00 95.69 95 ARG A N 1
ATOM 718 C CA . ARG A 1 95 ? 6.413 0.583 -23.481 1.00 95.69 95 ARG A CA 1
ATOM 719 C C . ARG A 1 95 ? 6.647 0.928 -22.015 1.00 95.69 95 ARG A C 1
ATOM 721 O O . ARG A 1 95 ? 5.937 0.396 -21.163 1.00 95.69 95 ARG A O 1
ATOM 728 N N . VAL A 1 96 ? 7.628 1.778 -21.718 1.00 97.44 96 VAL A N 1
ATOM 729 C CA . VAL A 1 96 ? 7.898 2.246 -20.352 1.00 97.44 96 VAL A CA 1
ATOM 730 C C . VAL A 1 96 ? 6.683 2.992 -19.803 1.00 97.44 96 VAL A C 1
ATOM 732 O O . VAL A 1 96 ? 6.239 2.668 -18.702 1.00 97.44 96 VAL A O 1
ATOM 735 N N . ASP A 1 97 ? 6.077 3.884 -20.586 1.00 96.25 97 ASP A N 1
ATOM 736 C CA . ASP A 1 97 ? 4.880 4.629 -20.184 1.00 96.25 97 ASP A CA 1
ATOM 737 C C . ASP A 1 97 ? 3.682 3.696 -19.939 1.00 96.25 97 ASP A C 1
ATOM 739 O O . ASP A 1 97 ? 2.983 3.800 -18.922 1.00 96.25 97 ASP A O 1
ATOM 743 N N . VAL A 1 98 ? 3.468 2.712 -20.820 1.00 97.12 98 VAL A N 1
ATOM 744 C CA . VAL A 1 98 ? 2.415 1.695 -20.652 1.00 97.12 98 VAL A CA 1
ATOM 745 C C . VAL A 1 98 ? 2.642 0.849 -19.393 1.00 97.12 98 VAL A C 1
ATOM 747 O O . VAL A 1 98 ? 1.694 0.526 -18.678 1.00 97.12 98 VAL A O 1
ATOM 750 N N . VAL A 1 99 ? 3.882 0.473 -19.082 1.00 96.69 99 VAL A N 1
ATOM 751 C CA . VAL A 1 99 ? 4.181 -0.287 -17.859 1.00 96.69 99 VAL A CA 1
ATOM 752 C C . VAL A 1 99 ? 4.011 0.589 -16.620 1.00 96.69 99 VAL A C 1
ATOM 754 O O . VAL A 1 99 ? 3.409 0.151 -15.642 1.00 96.69 99 VAL A O 1
ATOM 757 N N . GLN A 1 100 ? 4.470 1.838 -16.657 1.00 97.12 100 GLN A N 1
ATOM 758 C CA . GLN A 1 100 ? 4.364 2.758 -15.529 1.00 97.12 100 GLN A CA 1
ATOM 759 C C . GLN A 1 100 ? 2.904 3.088 -15.192 1.00 97.12 100 GLN A C 1
ATOM 761 O O . GLN A 1 100 ? 2.543 3.170 -14.017 1.00 97.12 100 GLN A O 1
ATOM 766 N N . THR A 1 101 ? 2.050 3.250 -16.203 1.00 96.75 101 THR A N 1
ATOM 767 C CA . THR A 1 101 ? 0.604 3.439 -16.005 1.00 96.75 101 THR A CA 1
ATOM 768 C C . THR A 1 101 ? -0.054 2.199 -15.401 1.00 96.75 101 THR A C 1
ATOM 770 O O . THR A 1 101 ? -0.838 2.333 -14.462 1.00 96.75 101 THR A O 1
ATOM 773 N N . LYS A 1 102 ? 0.319 0.992 -15.848 1.00 97.00 102 LYS A N 1
ATOM 774 C CA . LYS A 1 102 ? -0.166 -0.265 -15.252 1.00 97.00 102 LYS A CA 1
ATOM 775 C C . LYS A 1 102 ? 0.267 -0.444 -13.801 1.00 97.00 102 LYS A C 1
ATOM 777 O O . LYS A 1 102 ? -0.561 -0.824 -12.983 1.00 97.00 102 LYS A O 1
ATOM 782 N N . ILE A 1 103 ? 1.522 -0.135 -13.469 1.00 96.56 103 ILE A N 1
ATOM 783 C CA . ILE A 1 103 ? 2.017 -0.189 -12.084 1.00 96.56 103 ILE A CA 1
ATOM 784 C C . ILE A 1 103 ? 1.177 0.731 -11.196 1.00 96.56 103 ILE A C 1
ATOM 786 O O . ILE A 1 103 ? 0.633 0.273 -10.200 1.00 96.56 103 ILE A O 1
ATOM 790 N N . LYS A 1 104 ? 0.974 1.989 -11.610 1.00 95.56 104 LYS A N 1
ATOM 791 C CA . LYS A 1 104 ? 0.133 2.940 -10.863 1.00 95.56 104 LYS A CA 1
ATOM 792 C C . LYS A 1 104 ? -1.304 2.445 -10.686 1.00 95.56 104 LYS A C 1
ATOM 794 O O . LYS A 1 104 ? -1.883 2.636 -9.621 1.00 95.56 104 LYS A O 1
ATOM 799 N N . SER A 1 105 ? -1.878 1.819 -11.716 1.00 95.94 105 SER A N 1
ATOM 800 C CA . SER A 1 105 ? -3.213 1.218 -11.629 1.00 95.94 105 SER A CA 1
ATOM 801 C C . SER A 1 105 ? -3.245 0.091 -10.597 1.00 95.94 105 SER A C 1
ATOM 803 O O . SER A 1 105 ? -4.103 0.094 -9.723 1.00 95.94 105 SER A O 1
ATOM 805 N N . HIS A 1 106 ? -2.289 -0.837 -10.652 1.00 96.25 106 HIS A N 1
ATOM 806 C CA . HIS A 1 106 ? -2.228 -1.959 -9.717 1.00 96.25 106 HIS A CA 1
ATOM 807 C C . HIS A 1 106 ? -1.949 -1.521 -8.279 1.00 96.25 106 HIS A C 1
ATOM 809 O O . HIS A 1 106 ? -2.546 -2.076 -7.361 1.00 96.25 106 HIS A O 1
ATOM 815 N N . ASP A 1 107 ? -1.102 -0.513 -8.070 1.00 95.06 107 ASP A N 1
ATOM 816 C CA . ASP A 1 107 ? -0.876 0.063 -6.742 1.00 95.06 107 ASP A CA 1
ATOM 817 C C . ASP A 1 107 ? -2.183 0.631 -6.165 1.00 95.06 107 ASP A C 1
ATOM 819 O O . ASP A 1 107 ? -2.505 0.385 -5.001 1.00 95.06 107 ASP A O 1
ATOM 823 N N . SER A 1 108 ? -2.986 1.309 -6.996 1.00 94.44 108 SER A N 1
ATOM 824 C CA . SER A 1 108 ? -4.313 1.803 -6.609 1.00 94.44 108 SER A CA 1
ATOM 825 C C . SER A 1 108 ? -5.278 0.665 -6.257 1.00 94.44 108 SER A C 1
ATOM 827 O O . SER A 1 108 ? -5.950 0.738 -5.227 1.00 94.44 108 SER A O 1
ATOM 829 N N . ASP A 1 109 ? -5.328 -0.398 -7.066 1.00 95.50 109 ASP A N 1
ATOM 830 C CA . ASP A 1 109 ? -6.193 -1.562 -6.821 1.00 95.50 109 ASP A CA 1
ATOM 831 C C . ASP A 1 109 ? -5.814 -2.277 -5.510 1.00 95.50 109 ASP A C 1
ATOM 833 O O . ASP A 1 109 ? -6.674 -2.668 -4.715 1.00 95.50 109 ASP A O 1
ATOM 837 N N . ILE A 1 110 ? -4.508 -2.424 -5.254 1.00 95.75 110 ILE A N 1
ATOM 838 C CA . ILE A 1 110 ? -3.976 -3.022 -4.025 1.00 95.75 110 ILE A CA 1
ATOM 839 C C . ILE A 1 110 ? -4.345 -2.164 -2.815 1.00 95.75 110 ILE A C 1
ATOM 841 O O . ILE A 1 110 ? -4.814 -2.700 -1.808 1.00 95.75 110 ILE A O 1
ATOM 845 N N . GLU A 1 111 ? -4.144 -0.850 -2.890 1.00 93.81 111 GLU A N 1
ATOM 846 C CA . GLU A 1 111 ? -4.488 0.078 -1.811 1.00 93.81 111 GLU A CA 1
ATOM 847 C C . GLU A 1 111 ? -5.995 0.048 -1.510 1.00 93.81 111 GLU A C 1
ATOM 849 O O . GLU A 1 111 ? -6.392 -0.011 -0.341 1.00 93.81 111 GLU A O 1
ATOM 854 N N . GLU A 1 112 ? -6.851 0.014 -2.534 1.00 94.62 112 GLU A N 1
ATOM 855 C CA . GLU A 1 112 ? -8.301 -0.105 -2.362 1.00 94.62 112 GLU A CA 1
ATOM 856 C C . GLU A 1 112 ? -8.687 -1.428 -1.686 1.00 94.62 112 GLU A C 1
ATOM 858 O O . GLU A 1 112 ? -9.415 -1.427 -0.684 1.00 94.62 112 GLU A O 1
ATOM 863 N N . ALA A 1 113 ? -8.149 -2.553 -2.162 1.00 94.50 113 ALA A N 1
ATOM 864 C CA . ALA A 1 113 ? -8.401 -3.867 -1.578 1.00 94.50 113 ALA A CA 1
ATOM 865 C C . ALA A 1 113 ? -7.933 -3.942 -0.113 1.00 94.50 113 ALA A C 1
ATOM 867 O O . ALA A 1 113 ? -8.649 -4.448 0.761 1.00 94.50 113 ALA A O 1
ATOM 868 N N . GLN A 1 114 ? -6.755 -3.387 0.192 1.00 94.69 114 GLN A N 1
ATOM 869 C CA . GLN A 1 114 ? -6.238 -3.317 1.557 1.00 94.69 114 GLN A CA 1
ATOM 870 C C . GLN A 1 114 ? -7.109 -2.432 2.449 1.00 94.69 114 GLN A C 1
ATOM 872 O O . GLN A 1 114 ? -7.421 -2.824 3.577 1.00 94.69 114 GLN A O 1
ATOM 877 N N . ARG A 1 115 ? -7.543 -1.266 1.962 1.00 93.25 115 ARG A N 1
ATOM 878 C CA . ARG A 1 115 ? -8.450 -0.370 2.691 1.00 93.25 115 ARG A CA 1
ATOM 879 C C . ARG A 1 115 ? -9.780 -1.056 2.981 1.00 93.25 115 ARG A C 1
ATOM 881 O O . ARG A 1 115 ? -10.279 -0.971 4.107 1.00 93.25 115 ARG A O 1
ATOM 888 N N . TYR A 1 116 ? -10.333 -1.773 2.003 1.00 92.88 116 TYR A N 1
ATOM 889 C CA . TYR A 1 116 ? -11.568 -2.528 2.173 1.00 92.88 116 TYR A CA 1
ATOM 890 C C . TYR A 1 116 ? -11.414 -3.629 3.227 1.00 92.88 116 TYR A C 1
ATOM 892 O O . TYR A 1 116 ? -12.224 -3.701 4.153 1.00 92.88 116 TYR A O 1
ATOM 900 N N . SER A 1 117 ? -10.351 -4.432 3.156 1.00 92.69 117 SER A N 1
ATOM 901 C CA . SER A 1 117 ? -10.070 -5.486 4.139 1.00 92.69 117 SER A CA 1
ATOM 902 C C . SER A 1 117 ? -9.876 -4.917 5.554 1.00 92.69 117 SER A C 1
ATOM 904 O O . SER A 1 117 ? -10.547 -5.342 6.498 1.00 92.69 117 SER A O 1
ATOM 906 N N . ARG A 1 118 ? -9.050 -3.873 5.704 1.00 94.44 118 ARG A N 1
ATOM 907 C CA . ARG A 1 118 ? -8.755 -3.237 7.002 1.00 94.44 118 ARG A CA 1
ATOM 908 C C . ARG A 1 118 ? -9.902 -2.404 7.575 1.00 94.44 118 ARG A C 1
ATOM 910 O O . ARG A 1 118 ? -9.874 -2.063 8.756 1.00 94.44 118 ARG A O 1
ATOM 917 N N . SER A 1 119 ? -10.941 -2.098 6.796 1.00 94.00 119 SER A N 1
ATOM 918 C CA . SER A 1 119 ? -12.123 -1.373 7.294 1.00 94.00 119 SER A CA 1
ATOM 919 C C . SER A 1 119 ? -12.818 -2.081 8.469 1.00 94.00 119 SER A C 1
ATOM 921 O O . SER A 1 119 ? -13.408 -1.416 9.324 1.00 94.00 119 SER A O 1
ATOM 923 N N . PHE A 1 120 ? -12.674 -3.406 8.544 1.00 96.56 120 PHE A N 1
ATOM 924 C CA . PHE A 1 120 ? -13.175 -4.274 9.611 1.00 96.56 120 PHE A CA 1
ATOM 925 C C . PHE A 1 120 ? -12.202 -4.420 10.783 1.00 96.56 120 PHE A C 1
ATOM 927 O O . PHE A 1 120 ? -12.505 -5.127 11.738 1.00 96.56 120 PHE A O 1
ATOM 934 N N . CYS A 1 121 ? -11.035 -3.782 10.724 1.00 97.31 121 CYS A N 1
ATOM 935 C CA . CYS A 1 121 ? -9.961 -3.989 11.681 1.00 97.31 121 CYS A CA 1
ATOM 936 C C . CYS A 1 121 ? -9.769 -2.784 12.613 1.00 97.31 121 CYS A C 1
ATOM 938 O O . CYS A 1 121 ? -9.957 -1.616 12.232 1.00 97.31 121 CYS A O 1
ATOM 940 N N . LEU A 1 122 ? -9.353 -3.083 13.843 1.00 97.25 122 LEU A N 1
ATOM 941 C CA . LEU A 1 122 ? -8.832 -2.139 14.831 1.00 97.25 122 LEU A CA 1
ATOM 942 C C . LEU A 1 122 ? -7.455 -2.590 15.315 1.00 97.25 122 LEU A C 1
ATOM 944 O O . LEU A 1 122 ? -7.132 -3.778 15.303 1.00 97.25 122 LEU A O 1
ATOM 948 N N . ARG A 1 123 ? -6.657 -1.626 15.774 1.00 95.81 123 ARG A N 1
ATOM 949 C CA . ARG A 1 123 ? -5.394 -1.864 16.472 1.00 95.81 123 ARG A CA 1
ATOM 950 C C . ARG A 1 123 ? -5.507 -1.425 17.920 1.00 95.81 123 ARG A C 1
ATOM 952 O O . ARG A 1 123 ? -5.866 -0.280 18.179 1.00 95.81 123 ARG A O 1
ATOM 959 N N . VAL A 1 124 ? -5.152 -2.313 18.841 1.00 95.56 124 VAL A N 1
ATOM 960 C CA . VAL A 1 124 ? -5.118 -2.060 20.284 1.00 95.56 124 VAL A CA 1
ATOM 961 C C . VAL A 1 124 ? -3.661 -2.028 20.747 1.00 95.56 124 VAL A C 1
ATOM 963 O O . VAL A 1 124 ? -2.900 -2.966 20.516 1.00 95.56 124 VAL A O 1
ATOM 966 N N . TYR A 1 125 ? -3.261 -0.940 21.394 1.00 93.31 125 TYR A N 1
ATOM 967 C CA . TYR A 1 125 ? -1.908 -0.685 21.889 1.00 93.31 125 TYR A CA 1
ATOM 968 C C . TYR A 1 125 ? -1.899 -0.589 23.414 1.00 93.31 125 TYR A C 1
ATOM 970 O O . TYR A 1 125 ? -2.888 -0.175 24.009 1.00 93.31 125 TYR A O 1
ATOM 978 N N . GLY A 1 126 ? -0.754 -0.883 24.038 1.00 89.56 126 GLY A N 1
ATOM 979 C CA . GLY A 1 126 ? -0.569 -0.727 25.490 1.00 89.56 126 GLY A CA 1
ATOM 980 C C . GLY A 1 126 ? -0.998 -1.941 26.319 1.00 89.56 126 GLY A C 1
ATOM 981 O O . GLY A 1 126 ? -0.904 -1.910 27.540 1.00 89.56 126 GLY A O 1
ATOM 982 N N . VAL A 1 127 ? -1.420 -3.027 25.668 1.00 90.56 127 VAL A N 1
ATOM 983 C CA . VAL A 1 127 ? -1.774 -4.288 26.332 1.00 90.56 127 VAL A CA 1
ATOM 984 C C . VAL A 1 127 ? -0.506 -5.096 26.572 1.00 90.56 127 VAL A C 1
ATOM 986 O O . VAL A 1 127 ? 0.181 -5.449 25.608 1.00 90.56 127 VAL A O 1
ATOM 989 N N . ARG A 1 128 ? -0.196 -5.394 27.839 1.00 88.19 128 ARG A N 1
ATOM 990 C CA . ARG A 1 128 ? 0.948 -6.242 28.213 1.00 88.19 128 ARG A CA 1
ATOM 991 C C . ARG A 1 128 ? 0.804 -7.641 27.609 1.00 88.19 128 ARG A C 1
ATOM 993 O O . ARG A 1 128 ? -0.304 -8.064 27.289 1.00 88.19 128 ARG A O 1
ATOM 1000 N N . LEU A 1 129 ? 1.922 -8.335 27.417 1.00 86.56 129 LEU A N 1
ATOM 1001 C CA . LEU A 1 129 ? 1.899 -9.732 26.978 1.00 86.56 129 LEU A CA 1
ATOM 1002 C C . LEU A 1 129 ? 1.308 -10.603 28.088 1.00 86.56 129 LEU A C 1
ATOM 1004 O O . LEU A 1 129 ? 1.729 -10.494 29.241 1.00 86.56 129 LEU A O 1
ATOM 1008 N N . ILE A 1 130 ? 0.338 -11.440 27.732 1.00 85.88 130 ILE A N 1
ATOM 1009 C CA . ILE A 1 130 ? -0.274 -12.399 28.653 1.00 85.88 130 ILE A CA 1
ATOM 1010 C C . ILE A 1 130 ? 0.599 -13.665 28.683 1.00 85.88 130 ILE A C 1
ATOM 1012 O O . ILE A 1 130 ? 1.169 -14.075 27.670 1.00 85.88 130 ILE A O 1
ATOM 1016 N N . GLN A 1 131 ? 0.754 -14.290 29.851 1.00 84.12 131 GLN A N 1
ATOM 1017 C CA . GLN A 1 131 ? 1.481 -15.556 29.943 1.00 84.12 131 GLN A CA 1
ATOM 1018 C C . GLN A 1 131 ? 0.708 -16.647 29.190 1.00 84.12 131 GLN A C 1
ATOM 1020 O O . GLN A 1 131 ? -0.495 -16.790 29.383 1.00 84.12 131 GLN A O 1
ATOM 1025 N N . ASN A 1 132 ? 1.398 -17.414 28.341 1.00 86.62 132 ASN A N 1
ATOM 1026 C CA . ASN A 1 132 ? 0.786 -18.419 27.459 1.00 86.62 132 ASN A CA 1
ATOM 1027 C C . ASN A 1 132 ? -0.285 -17.839 26.508 1.00 86.62 132 ASN A C 1
ATOM 1029 O O . ASN A 1 132 ? -1.247 -18.526 26.167 1.00 86.62 132 ASN A O 1
ATOM 1033 N N . GLU A 1 133 ? -0.115 -16.580 26.078 1.00 87.38 133 GLU A N 1
ATOM 1034 C CA . GLU A 1 133 ? -1.031 -15.907 25.150 1.00 87.38 133 GLU A CA 1
ATOM 1035 C C . GLU A 1 133 ? -1.186 -16.699 23.843 1.00 87.38 133 GLU A C 1
ATOM 1037 O O . GLU A 1 133 ? -0.225 -16.937 23.110 1.00 87.38 133 GLU A O 1
ATOM 1042 N N . ASN A 1 134 ? -2.425 -17.064 23.531 1.00 91.88 134 ASN A N 1
ATOM 1043 C CA . ASN A 1 134 ? -2.841 -17.581 22.236 1.00 91.88 134 ASN A CA 1
ATOM 1044 C C . ASN A 1 134 ? -4.040 -16.770 21.708 1.00 91.88 134 ASN A C 1
ATOM 1046 O O . ASN A 1 134 ? -4.564 -15.883 22.385 1.00 91.88 134 ASN A O 1
ATOM 1050 N N . ASN A 1 135 ? -4.486 -17.061 20.483 1.00 91.38 135 ASN A N 1
ATOM 1051 C CA . ASN A 1 135 ? -5.576 -16.303 19.858 1.00 91.38 135 ASN A CA 1
ATOM 1052 C C . ASN A 1 135 ? -6.905 -16.410 20.628 1.00 91.38 135 ASN A C 1
ATOM 1054 O O . ASN A 1 135 ? -7.696 -15.476 20.568 1.00 91.38 135 ASN A O 1
ATOM 1058 N N . ILE A 1 136 ? -7.152 -17.512 21.345 1.00 92.94 136 ILE A N 1
ATOM 1059 C CA . ILE A 1 136 ? -8.382 -17.720 22.124 1.00 92.94 136 ILE A CA 1
ATOM 1060 C C . ILE A 1 136 ? -8.337 -16.850 23.380 1.00 92.94 136 ILE A C 1
ATOM 1062 O O . ILE A 1 136 ? -9.194 -15.992 23.549 1.00 92.94 136 ILE A O 1
ATOM 1066 N N . THR A 1 137 ? -7.275 -16.965 24.183 1.00 93.94 137 THR A N 1
ATOM 1067 C CA . THR A 1 137 ? -7.111 -16.161 25.407 1.00 93.94 137 THR A CA 1
ATOM 1068 C C . THR A 1 137 ? -7.092 -14.663 25.113 1.00 93.94 137 THR A C 1
ATOM 1070 O O . THR A 1 137 ? -7.585 -13.860 25.898 1.00 93.94 137 THR A O 1
ATOM 1073 N N . LEU A 1 138 ? -6.522 -14.273 23.967 1.00 94.19 138 LEU A N 1
ATOM 1074 C CA . LEU A 1 138 ? -6.492 -12.881 23.532 1.00 94.19 138 LEU A CA 1
ATOM 1075 C C . LEU A 1 138 ? -7.884 -12.377 23.140 1.00 94.19 138 LEU A C 1
ATOM 1077 O O . LEU A 1 138 ? -8.222 -11.230 23.422 1.00 94.19 138 LEU A O 1
ATOM 1081 N N . ARG A 1 139 ? -8.681 -13.229 22.489 1.00 95.38 139 ARG A N 1
ATOM 1082 C CA . ARG A 1 139 ? -10.058 -12.918 22.105 1.00 95.38 139 ARG A CA 1
ATOM 1083 C C . ARG A 1 139 ? -10.954 -12.782 23.331 1.00 95.38 139 ARG A C 1
ATOM 1085 O O . ARG A 1 139 ? -11.712 -11.824 23.396 1.00 95.38 139 ARG A O 1
ATOM 1092 N N . ASP A 1 140 ? -10.829 -13.688 24.295 1.00 94.81 140 ASP A N 1
ATOM 1093 C CA . ASP A 1 140 ? -11.618 -13.656 25.529 1.00 94.81 140 ASP A CA 1
ATOM 1094 C C . ASP A 1 140 ? -11.297 -12.384 26.331 1.00 94.81 140 ASP A C 1
ATOM 1096 O O . ASP A 1 140 ? -12.198 -11.630 26.686 1.00 94.81 140 ASP A O 1
ATOM 1100 N N . TRP A 1 141 ? -10.007 -12.041 26.457 1.00 94.81 141 TRP A N 1
ATOM 1101 C CA . TRP A 1 141 ? -9.585 -10.768 27.053 1.00 94.81 141 TRP A CA 1
ATOM 1102 C C . TRP A 1 141 ? -10.168 -9.547 26.324 1.00 94.81 141 TRP A C 1
ATOM 1104 O O . TRP A 1 141 ? -10.530 -8.563 26.965 1.00 94.81 141 TRP A O 1
ATOM 1114 N N . LEU A 1 142 ? -10.258 -9.580 24.987 1.00 96.44 142 LEU A N 1
ATOM 1115 C CA . LEU A 1 142 ? -10.854 -8.490 24.208 1.00 96.44 142 LEU A CA 1
ATOM 1116 C C . LEU A 1 142 ? -12.357 -8.352 24.457 1.00 96.44 142 LEU A C 1
ATOM 1118 O O . LEU A 1 142 ? -12.825 -7.219 24.540 1.00 96.44 142 LEU A O 1
ATOM 1122 N N . TYR A 1 143 ? -13.097 -9.458 24.579 1.00 96.56 143 TYR A N 1
ATOM 1123 C CA . TYR A 1 143 ? -14.518 -9.418 24.935 1.00 96.56 143 TYR A CA 1
ATOM 1124 C C . TYR A 1 143 ? -14.716 -8.794 26.313 1.00 96.56 143 TYR A C 1
ATOM 1126 O O . TYR A 1 143 ? -15.421 -7.790 26.420 1.00 96.56 143 TYR A O 1
ATOM 1134 N N . ASP A 1 144 ? -13.999 -9.297 27.320 1.00 95.00 144 ASP A N 1
ATOM 1135 C CA . ASP A 1 144 ? -14.057 -8.766 28.682 1.00 95.00 144 ASP A CA 1
ATOM 1136 C C . ASP A 1 144 ? -13.685 -7.283 28.717 1.00 95.00 144 ASP A C 1
ATOM 1138 O O . ASP A 1 144 ? -14.312 -6.481 29.407 1.00 95.00 144 ASP A O 1
ATOM 1142 N N . PHE A 1 145 ? -12.659 -6.890 27.964 1.00 95.19 145 PHE A N 1
ATOM 1143 C CA . PHE A 1 145 ? -12.223 -5.506 27.889 1.00 95.19 145 PHE A CA 1
ATOM 1144 C C . PHE A 1 145 ? -13.268 -4.610 27.214 1.00 95.19 145 PHE A C 1
ATOM 1146 O O . PHE A 1 145 ? -13.568 -3.527 27.717 1.00 95.19 145 PHE A O 1
ATOM 1153 N N . PHE A 1 146 ? -13.848 -5.023 26.089 1.00 95.88 146 PHE A N 1
ATOM 1154 C CA . PHE A 1 146 ? -14.858 -4.216 25.407 1.00 95.88 146 PHE A CA 1
ATOM 1155 C C . PHE A 1 146 ? -16.144 -4.092 26.226 1.00 95.88 146 PHE A C 1
ATOM 1157 O O . PHE A 1 146 ? -16.683 -2.987 26.320 1.00 95.88 146 PHE A O 1
ATOM 1164 N N . GLU A 1 147 ? -16.576 -5.151 26.901 1.00 95.56 147 GLU A N 1
ATOM 1165 C CA . GLU A 1 147 ? -17.753 -5.093 27.763 1.00 95.56 147 GLU A CA 1
ATOM 1166 C C . GLU A 1 147 ? -17.489 -4.247 29.017 1.00 95.56 147 GLU A C 1
ATOM 1168 O O . GLU A 1 147 ? -18.175 -3.252 29.248 1.00 95.56 147 GLU A O 1
ATOM 1173 N N . ASN A 1 148 ? -16.442 -4.559 29.786 1.00 93.94 148 ASN A N 1
ATOM 1174 C CA . ASN A 1 148 ? -16.223 -3.939 31.096 1.00 93.94 148 ASN A CA 1
ATOM 1175 C C . ASN A 1 148 ? -15.628 -2.522 31.017 1.00 93.94 148 ASN A C 1
ATOM 1177 O O . ASN A 1 148 ? -15.917 -1.672 31.862 1.00 93.94 148 ASN A O 1
ATOM 1181 N N . THR A 1 149 ? -14.782 -2.236 30.019 1.00 93.38 149 THR A N 1
ATOM 1182 C CA . THR A 1 149 ? -14.134 -0.919 29.873 1.00 93.38 149 THR A CA 1
ATOM 1183 C C . THR A 1 149 ? -14.894 0.006 28.926 1.00 93.38 149 THR A C 1
ATOM 1185 O O . THR A 1 149 ? -14.971 1.210 29.191 1.00 93.38 149 THR A O 1
ATOM 1188 N N . LEU A 1 150 ? -15.446 -0.513 27.823 1.00 93.19 150 LEU A N 1
ATOM 1189 C CA . LEU A 1 150 ? -16.150 0.316 26.834 1.00 93.19 150 LEU A CA 1
ATOM 1190 C C . LEU A 1 150 ? -17.673 0.272 26.963 1.00 93.19 150 LEU A C 1
ATOM 1192 O O . LEU A 1 150 ? -18.327 1.111 26.345 1.00 93.19 150 LEU A O 1
ATOM 1196 N N . GLY A 1 151 ? -18.236 -0.669 27.729 1.00 92.56 151 GLY A N 1
ATOM 1197 C CA . GLY A 1 151 ? -19.682 -0.890 27.780 1.00 92.56 151 GLY A CA 1
ATOM 1198 C C . GLY A 1 151 ? -20.246 -1.431 26.466 1.00 92.56 151 GLY A C 1
ATOM 1199 O O . GLY A 1 151 ? -21.408 -1.183 26.156 1.00 92.56 151 GLY A O 1
ATOM 1200 N N . VAL A 1 152 ? -19.418 -2.094 25.651 1.00 94.75 152 VAL A N 1
ATOM 1201 C CA . VAL A 1 152 ? -19.814 -2.634 24.345 1.00 94.75 152 VAL A CA 1
ATOM 1202 C C . VAL A 1 152 ? -19.910 -4.147 24.451 1.00 94.75 152 VAL A C 1
ATOM 1204 O O . VAL A 1 152 ? -18.893 -4.831 24.532 1.00 94.75 152 VAL A O 1
ATOM 1207 N N . GLN A 1 153 ? -21.137 -4.658 24.420 1.00 94.12 153 GLN A N 1
ATOM 1208 C CA . GLN A 1 153 ? -21.400 -6.091 24.363 1.00 94.12 153 GLN A CA 1
ATOM 1209 C C . GLN A 1 153 ? -21.254 -6.586 22.926 1.00 94.12 153 GLN A C 1
ATOM 1211 O O . GLN A 1 153 ? -21.810 -5.998 21.998 1.00 94.12 153 GLN A O 1
ATOM 1216 N N . LEU A 1 154 ? -20.473 -7.648 22.747 1.00 92.25 154 LEU A N 1
ATOM 1217 C CA . LEU A 1 154 ? -20.232 -8.283 21.456 1.00 92.25 154 LEU A CA 1
ATOM 1218 C C . LEU A 1 154 ? -20.589 -9.768 21.566 1.00 92.25 154 LEU A C 1
ATOM 1220 O O . LEU A 1 154 ? -20.013 -10.496 22.368 1.00 92.25 154 LEU A O 1
ATOM 1224 N N . GLU A 1 155 ? -21.497 -10.233 20.721 1.00 88.31 155 GLU A N 1
ATOM 1225 C CA . GLU A 1 155 ? -21.953 -11.620 20.633 1.00 88.31 155 GLU A CA 1
ATOM 1226 C C . GLU A 1 155 ? -21.151 -12.397 19.575 1.00 88.31 155 GLU A C 1
ATOM 1228 O O . GLU A 1 155 ? -21.583 -12.596 18.440 1.00 88.31 155 GLU A O 1
ATOM 1233 N N . ASN A 1 156 ? -19.949 -12.859 19.928 1.00 86.94 156 ASN A N 1
ATOM 1234 C CA . ASN A 1 156 ? -19.080 -13.622 19.017 1.00 86.94 156 ASN A CA 1
ATOM 1235 C C . ASN A 1 156 ? -18.692 -12.885 17.709 1.00 86.94 156 ASN A C 1
ATOM 1237 O O . ASN A 1 156 ? -18.368 -13.512 16.700 1.00 86.94 156 ASN A O 1
ATOM 1241 N N . ASN A 1 157 ? -18.666 -11.549 17.722 1.00 93.75 157 ASN A N 1
ATOM 1242 C CA . ASN A 1 157 ? -18.432 -10.723 16.529 1.00 93.75 157 ASN A CA 1
ATOM 1243 C C . ASN A 1 157 ? -16.954 -10.535 16.135 1.00 93.75 157 ASN A C 1
ATOM 1245 O O . ASN A 1 157 ? -16.669 -9.871 15.134 1.00 93.75 157 ASN A O 1
ATOM 1249 N N . ILE A 1 158 ? -16.000 -11.073 16.901 1.00 96.38 158 ILE A N 1
ATOM 1250 C CA . ILE A 1 158 ? -14.571 -11.040 16.559 1.00 96.38 158 ILE A CA 1
ATOM 1251 C C . ILE A 1 158 ? -14.234 -12.271 15.715 1.00 96.38 158 ILE A C 1
ATOM 1253 O O . ILE A 1 158 ? -14.218 -13.394 16.218 1.00 96.38 158 ILE A O 1
ATOM 1257 N N . GLU A 1 159 ? -13.913 -12.046 14.441 1.00 95.75 159 GLU A N 1
ATOM 1258 C CA . GLU A 1 159 ? -13.541 -13.105 13.496 1.00 95.75 159 GLU A CA 1
ATOM 1259 C C . GLU A 1 159 ? -12.164 -13.681 13.835 1.00 95.75 159 GLU A C 1
ATOM 1261 O O . GLU A 1 159 ? -11.985 -14.892 13.946 1.00 95.75 159 GLU A O 1
ATOM 1266 N N . TYR A 1 160 ? -11.181 -12.801 14.031 1.00 94.88 160 TYR A N 1
ATOM 1267 C CA . TYR A 1 160 ? -9.856 -13.179 14.499 1.00 94.88 160 TYR A CA 1
ATOM 1268 C C . TYR A 1 160 ? -9.164 -12.018 15.210 1.00 94.88 160 TYR A C 1
ATOM 1270 O O . TYR A 1 160 ? -9.395 -10.839 14.925 1.00 94.88 160 TYR A O 1
ATOM 1278 N N . CYS A 1 161 ? -8.227 -12.358 16.089 1.00 95.88 161 CYS A N 1
ATOM 1279 C CA . CYS A 1 161 ? -7.301 -11.408 16.685 1.00 95.88 161 CYS A CA 1
ATOM 1280 C C . CYS A 1 161 ? -5.899 -12.008 16.782 1.00 95.88 161 CYS A C 1
ATOM 1282 O O . CYS A 1 161 ? -5.744 -13.210 16.989 1.00 95.88 161 CYS A O 1
ATOM 1284 N N . HIS A 1 162 ? -4.878 -11.172 16.620 1.00 94.06 162 HIS A N 1
ATOM 1285 C CA . HIS A 1 162 ? -3.482 -11.582 16.768 1.00 94.06 162 HIS A CA 1
ATOM 1286 C C . HIS A 1 162 ? -2.585 -10.383 17.084 1.00 94.06 162 HIS A C 1
ATOM 1288 O O . HIS A 1 162 ? -2.912 -9.237 16.773 1.00 94.06 162 HIS A O 1
ATOM 1294 N N . ARG A 1 163 ? -1.407 -10.634 17.658 1.00 91.88 163 ARG A N 1
ATOM 1295 C CA . ARG A 1 163 ? -0.365 -9.610 17.821 1.00 91.88 163 ARG A CA 1
ATOM 1296 C C . ARG A 1 163 ? 0.315 -9.316 16.483 1.00 91.88 163 ARG A C 1
ATOM 1298 O O . ARG A 1 163 ? 0.741 -10.223 15.772 1.00 91.88 163 ARG A O 1
ATOM 1305 N N . SER A 1 164 ? 0.474 -8.038 16.156 1.00 88.00 164 SER A N 1
ATOM 1306 C CA . SER A 1 164 ? 1.211 -7.577 14.978 1.00 88.00 164 SER A CA 1
ATOM 1307 C C . SER A 1 164 ? 2.674 -8.028 15.054 1.00 88.00 164 SER A C 1
ATOM 1309 O O . SER A 1 164 ? 3.403 -7.647 15.972 1.00 88.00 164 SER A O 1
ATOM 1311 N N . ARG A 1 165 ? 3.127 -8.806 14.061 1.00 71.19 165 ARG A N 1
ATOM 1312 C CA . ARG A 1 165 ? 4.477 -9.409 14.021 1.00 71.19 165 ARG A CA 1
ATOM 1313 C C . ARG A 1 165 ? 5.626 -8.404 13.975 1.00 71.19 165 ARG A C 1
ATOM 1315 O O . ARG A 1 165 ? 6.740 -8.754 14.348 1.00 71.19 165 ARG A O 1
ATOM 1322 N N . SER A 1 166 ? 5.363 -7.160 13.576 1.00 58.12 166 SER A N 1
ATOM 1323 C CA . SER A 1 166 ? 6.368 -6.093 13.469 1.00 58.12 166 SER A CA 1
ATOM 1324 C C . SER A 1 166 ? 7.131 -5.798 14.769 1.00 58.12 166 SER A C 1
ATOM 1326 O O . SER A 1 166 ? 8.166 -5.146 14.717 1.00 58.12 166 SER A O 1
ATOM 1328 N N . SER A 1 167 ? 6.670 -6.301 15.919 1.00 50.59 167 SER A N 1
ATOM 1329 C CA . SER A 1 167 ? 7.331 -6.129 17.218 1.00 50.59 167 SER A CA 1
ATOM 1330 C C . SER A 1 167 ? 7.729 -7.447 17.903 1.00 50.59 167 SER A C 1
ATOM 1332 O O . SER A 1 167 ? 8.258 -7.398 19.011 1.00 50.59 167 SER A O 1
ATOM 1334 N N . LEU A 1 168 ? 7.517 -8.620 17.291 1.00 49.88 168 LEU A N 1
ATOM 1335 C CA . LEU A 1 168 ? 7.834 -9.894 17.959 1.00 49.88 168 LEU A CA 1
ATOM 1336 C C . LEU A 1 168 ? 9.355 -10.134 18.042 1.00 49.88 168 LEU A C 1
ATOM 1338 O O . LEU A 1 168 ? 9.851 -10.542 19.085 1.00 49.88 168 LEU A O 1
ATOM 1342 N N . ASN A 1 169 ? 10.109 -9.749 17.004 1.00 45.69 169 ASN A N 1
ATOM 1343 C CA . ASN A 1 169 ? 11.582 -9.801 17.012 1.00 45.69 169 ASN A CA 1
ATOM 1344 C C . ASN A 1 169 ? 12.234 -8.686 17.853 1.00 45.69 169 ASN A C 1
ATOM 1346 O O . ASN A 1 169 ? 13.430 -8.735 18.121 1.00 45.69 169 ASN A O 1
ATOM 1350 N N . GLN A 1 170 ? 11.461 -7.678 18.272 1.00 45.97 170 GLN A N 1
ATOM 1351 C CA . GLN A 1 170 ? 11.915 -6.663 19.229 1.00 45.97 170 GLN A CA 1
ATOM 1352 C C . GLN A 1 170 ? 11.619 -7.044 20.685 1.00 45.97 170 GLN A C 1
ATOM 1354 O O . GLN A 1 170 ? 12.140 -6.402 21.585 1.00 45.97 170 GLN A O 1
ATOM 1359 N N . ALA A 1 171 ? 10.798 -8.070 20.934 1.00 47.41 171 ALA A N 1
ATOM 1360 C CA . ALA A 1 171 ? 10.489 -8.524 22.289 1.00 47.41 171 ALA A CA 1
ATOM 1361 C C . ALA A 1 171 ? 11.586 -9.433 22.877 1.00 47.41 171 ALA A C 1
ATOM 1363 O O . ALA A 1 171 ? 11.687 -9.561 24.092 1.00 47.41 171 ALA A O 1
ATOM 1364 N N . THR A 1 172 ? 12.420 -10.050 22.030 1.00 46.69 172 THR A N 1
ATOM 1365 C CA . THR A 1 172 ? 13.585 -10.852 22.450 1.00 46.69 172 THR A CA 1
ATOM 1366 C C . THR A 1 172 ? 14.835 -10.008 22.692 1.00 46.69 172 THR A C 1
ATOM 1368 O O . THR A 1 172 ? 15.794 -10.484 23.293 1.00 46.69 172 THR A O 1
ATOM 1371 N N . SER A 1 173 ? 14.838 -8.757 22.235 1.00 44.03 173 SER A N 1
ATOM 1372 C CA . SER A 1 173 ? 15.862 -7.776 22.569 1.00 44.03 173 SER A CA 1
ATOM 1373 C C . SER A 1 173 ? 15.340 -6.953 23.741 1.00 44.03 173 SER A C 1
ATOM 1375 O O . SER A 1 173 ? 14.269 -6.360 23.677 1.00 44.03 173 SER A O 1
ATOM 1377 N N . SER A 1 174 ? 16.104 -6.903 24.824 1.00 45.62 174 SER A N 1
ATOM 1378 C CA . SER A 1 174 ? 15.853 -6.178 26.079 1.00 45.62 174 SER A CA 1
ATOM 1379 C C . SER A 1 174 ? 15.646 -4.651 25.943 1.00 45.62 174 SER A C 1
ATOM 1381 O O . SER A 1 174 ? 15.711 -3.930 26.933 1.00 45.62 174 SER A O 1
ATOM 1383 N N . ALA A 1 175 ? 15.393 -4.144 24.731 1.00 45.22 175 ALA A N 1
ATOM 1384 C CA . ALA A 1 175 ? 15.356 -2.734 24.363 1.00 45.22 175 ALA A CA 1
ATOM 1385 C C . ALA A 1 175 ? 13.969 -2.210 23.930 1.00 45.22 175 ALA A C 1
ATOM 1387 O O . ALA A 1 175 ? 13.808 -0.995 23.821 1.00 45.22 175 ALA A O 1
ATOM 1388 N N . SER A 1 176 ? 12.955 -3.060 23.699 1.00 51.47 176 SER A N 1
ATOM 1389 C CA . SER A 1 176 ? 11.594 -2.586 23.386 1.00 51.47 176 SER A CA 1
ATOM 1390 C C . SER A 1 176 ? 10.651 -2.730 24.578 1.00 51.47 176 SER A C 1
ATOM 1392 O O . SER A 1 176 ? 10.076 -3.784 24.835 1.00 51.47 176 SER A O 1
ATOM 1394 N N . THR A 1 177 ? 10.440 -1.631 25.303 1.00 58.97 177 THR A N 1
ATOM 1395 C CA . THR A 1 177 ? 9.512 -1.554 26.447 1.00 58.97 177 THR A CA 1
ATOM 1396 C C . THR A 1 177 ? 8.033 -1.619 26.028 1.00 58.97 177 THR A C 1
ATOM 1398 O O . THR A 1 177 ? 7.145 -1.640 26.880 1.00 58.97 177 THR A O 1
ATOM 1401 N N . ARG A 1 178 ? 7.720 -1.610 24.722 1.00 71.94 178 ARG A N 1
ATOM 1402 C CA . ARG A 1 178 ? 6.346 -1.471 24.222 1.00 71.94 178 ARG A CA 1
ATOM 1403 C C . ARG A 1 178 ? 5.842 -2.782 23.630 1.00 71.94 178 ARG A C 1
ATOM 1405 O O . ARG A 1 178 ? 6.325 -3.234 22.599 1.00 71.94 178 ARG A O 1
ATOM 1412 N N . SER A 1 179 ? 4.824 -3.364 24.260 1.00 83.19 179 SER A N 1
ATOM 1413 C CA . SER A 1 179 ? 4.200 -4.599 23.780 1.00 83.19 179 SER A CA 1
ATOM 1414 C C . SER A 1 179 ? 3.626 -4.436 22.359 1.00 83.19 179 SER A C 1
ATOM 1416 O O . SER A 1 179 ? 3.060 -3.376 22.053 1.00 83.19 179 SER A O 1
ATOM 1418 N N . PRO A 1 180 ? 3.720 -5.474 21.500 1.00 88.56 180 PRO A N 1
ATOM 1419 C CA . PRO A 1 180 ? 3.151 -5.452 20.157 1.00 88.56 180 PRO A CA 1
ATOM 1420 C C . PRO A 1 180 ? 1.660 -5.111 20.170 1.00 88.56 180 PRO A C 1
ATOM 1422 O O . PRO A 1 180 ? 0.909 -5.577 21.030 1.00 88.56 180 PRO A O 1
ATOM 1425 N N . ALA A 1 181 ? 1.219 -4.338 19.179 1.00 92.31 181 ALA A N 1
ATOM 1426 C CA . ALA A 1 181 ? -0.197 -4.034 19.009 1.00 92.31 181 ALA A CA 1
ATOM 1427 C C . ALA A 1 181 ? -0.999 -5.303 18.698 1.00 92.31 181 ALA A C 1
ATOM 1429 O O . ALA A 1 181 ? -0.523 -6.169 17.964 1.00 92.31 181 ALA A O 1
ATOM 1430 N N . ILE A 1 182 ? -2.226 -5.383 19.196 1.00 95.31 182 ILE A N 1
ATOM 1431 C CA . ILE A 1 182 ? -3.185 -6.422 18.826 1.00 95.31 182 ILE A CA 1
ATOM 1432 C C . ILE A 1 182 ? -3.987 -5.912 17.634 1.00 95.31 182 ILE A C 1
ATOM 1434 O O . ILE A 1 182 ? -4.531 -4.811 17.683 1.00 95.31 182 ILE A O 1
ATOM 1438 N N . VAL A 1 183 ? -4.057 -6.697 16.566 1.00 96.25 183 VAL A N 1
ATOM 1439 C CA . VAL A 1 183 ? -4.971 -6.474 15.447 1.00 96.25 183 VAL A CA 1
ATOM 1440 C C . VAL A 1 183 ? -6.218 -7.305 15.704 1.00 96.25 183 VAL A C 1
ATOM 1442 O O . VAL A 1 183 ? -6.118 -8.513 15.914 1.00 96.25 183 VAL A O 1
ATOM 1445 N N . VAL A 1 184 ? -7.377 -6.656 15.684 1.00 97.50 184 VAL A N 1
ATOM 1446 C CA . VAL A 1 184 ? -8.687 -7.282 15.894 1.00 97.50 184 VAL A CA 1
ATOM 1447 C C . VAL A 1 184 ? -9.515 -7.073 14.642 1.00 97.50 184 VAL A C 1
ATOM 1449 O O . VAL A 1 184 ? -9.716 -5.922 14.251 1.00 97.50 184 VAL A O 1
ATOM 1452 N N . ARG A 1 185 ? -9.986 -8.157 14.021 1.00 97.38 185 ARG A N 1
ATOM 1453 C CA . ARG A 1 185 ? -10.937 -8.101 12.909 1.00 97.38 185 ARG A CA 1
ATOM 1454 C C . ARG A 1 185 ? -12.328 -8.482 13.391 1.00 97.38 185 ARG A C 1
ATOM 1456 O O . ARG A 1 185 ? -12.516 -9.524 14.015 1.00 97.38 185 ARG A O 1
ATOM 1463 N N . PHE A 1 186 ? -13.288 -7.637 13.055 1.00 97.81 186 PHE A N 1
ATOM 1464 C CA . PHE A 1 186 ? -14.700 -7.850 13.328 1.00 97.81 186 PHE A CA 1
ATOM 1465 C C . PHE A 1 186 ? -15.385 -8.470 12.112 1.00 97.81 186 PHE A C 1
ATOM 1467 O O . PHE A 1 186 ? -15.047 -8.144 10.974 1.00 97.81 186 PHE A O 1
ATOM 1474 N N . ILE A 1 187 ? -16.389 -9.304 12.361 1.00 95.75 187 ILE A N 1
ATOM 1475 C CA . ILE A 1 187 ? -17.256 -9.862 11.318 1.00 95.75 187 ILE A CA 1
ATOM 1476 C C . ILE A 1 187 ? -18.080 -8.736 10.671 1.00 95.75 187 ILE A C 1
ATOM 1478 O O . ILE A 1 187 ? -18.233 -8.684 9.451 1.00 95.75 187 ILE A O 1
ATOM 1482 N N . SER A 1 188 ? -18.571 -7.788 11.479 1.00 94.69 188 SER A N 1
ATOM 1483 C CA . SER A 1 188 ? -19.397 -6.668 11.025 1.00 94.69 188 SER A CA 1
ATOM 1484 C C . SER A 1 188 ? -18.727 -5.313 11.247 1.00 94.69 188 SER A C 1
ATOM 1486 O O . SER A 1 188 ? -18.066 -5.055 12.257 1.00 94.69 188 SER A O 1
ATOM 1488 N N . ARG A 1 189 ? -18.956 -4.390 10.304 1.00 92.44 189 ARG A N 1
ATOM 1489 C CA . ARG A 1 189 ? -18.539 -2.987 10.452 1.00 92.44 189 ARG A CA 1
ATOM 1490 C C . ARG A 1 189 ? -19.307 -2.268 11.559 1.00 92.44 189 ARG A C 1
ATOM 1492 O O . ARG A 1 189 ? -18.763 -1.318 12.117 1.00 92.44 189 ARG A O 1
ATOM 1499 N N . PHE A 1 190 ? -20.531 -2.702 11.862 1.00 94.38 190 PHE A N 1
ATOM 1500 C CA . PHE A 1 190 ? -21.362 -2.089 12.898 1.00 94.38 190 PHE A CA 1
ATOM 1501 C C . PHE A 1 190 ? -20.752 -2.281 14.287 1.00 94.38 190 PHE A C 1
ATOM 1503 O O . PHE A 1 190 ? -20.561 -1.299 14.996 1.00 94.38 190 PHE A O 1
ATOM 1510 N N . ASP A 1 191 ? -20.310 -3.493 14.616 1.00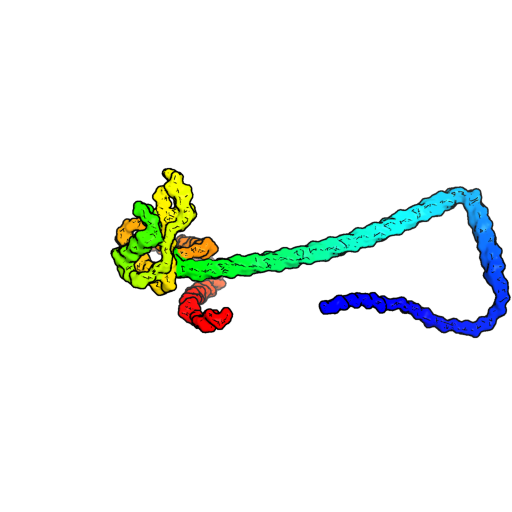 95.50 191 ASP A N 1
ATOM 1511 C CA . ASP A 1 191 ? -19.674 -3.797 15.906 1.00 95.50 191 ASP A CA 1
ATOM 1512 C C . ASP A 1 191 ? -18.356 -3.045 16.073 1.00 95.50 191 ASP A C 1
ATOM 1514 O O . ASP A 1 191 ? -18.088 -2.398 17.087 1.00 95.50 191 ASP A O 1
ATOM 1518 N N . ARG A 1 192 ? -17.550 -3.037 15.007 1.00 96.31 192 ARG A N 1
ATOM 1519 C CA . ARG A 1 192 ? -16.326 -2.240 14.944 1.00 96.31 192 ARG A CA 1
ATOM 1520 C C . ARG A 1 192 ? -16.626 -0.760 15.180 1.00 96.31 192 ARG A C 1
ATOM 1522 O O . ARG A 1 192 ? -15.865 -0.079 15.867 1.00 96.31 192 ARG A O 1
ATOM 1529 N N . HIS A 1 193 ? -17.696 -0.237 14.583 1.00 95.81 193 HIS A N 1
ATOM 1530 C CA . HIS A 1 193 ? -18.113 1.147 14.769 1.00 95.81 193 HIS A CA 1
ATOM 1531 C C . HIS A 1 193 ? -18.588 1.414 16.202 1.00 95.81 193 HIS A C 1
ATOM 1533 O O . HIS A 1 193 ? -18.178 2.424 16.763 1.00 95.81 193 HIS A O 1
ATOM 1539 N N . ALA A 1 194 ? -19.343 0.503 16.820 1.00 95.62 194 ALA A N 1
ATOM 1540 C CA . ALA A 1 194 ? -19.750 0.608 18.220 1.00 95.62 194 ALA A CA 1
ATOM 1541 C C . ALA A 1 194 ? -18.532 0.750 19.150 1.00 95.62 194 ALA A C 1
ATOM 1543 O O . ALA A 1 194 ? -18.461 1.693 19.937 1.00 95.62 194 ALA A O 1
ATOM 1544 N N . VAL A 1 195 ? -17.505 -0.090 18.966 1.00 96.38 195 VAL A N 1
ATOM 1545 C CA . VAL A 1 195 ? -16.232 0.018 19.705 1.00 96.38 195 VAL A CA 1
ATOM 1546 C C . VAL A 1 195 ? -15.556 1.376 19.476 1.00 96.38 195 VAL A C 1
ATOM 1548 O O . VAL A 1 195 ? -15.092 2.006 20.427 1.00 96.38 195 VAL A O 1
ATOM 1551 N N . VAL A 1 196 ? -15.503 1.855 18.226 1.00 95.44 196 VAL A N 1
ATOM 1552 C CA . VAL A 1 196 ? -14.890 3.155 17.884 1.00 95.44 196 VAL A CA 1
ATOM 1553 C C . VAL A 1 196 ? -15.647 4.335 18.504 1.00 95.44 196 VAL A C 1
ATOM 1555 O O . VAL A 1 196 ? -15.021 5.296 18.955 1.00 95.44 196 VAL A O 1
ATOM 1558 N N . SER A 1 197 ? -16.972 4.274 18.545 1.00 95.12 197 SER A N 1
ATOM 1559 C CA . SER A 1 197 ? -17.814 5.321 19.127 1.00 95.12 197 SER A CA 1
ATOM 1560 C C . SER A 1 197 ? -17.686 5.373 20.653 1.00 95.12 197 SER A C 1
ATOM 1562 O O . SER A 1 197 ? -17.708 6.458 21.236 1.00 95.12 197 SER A O 1
ATOM 1564 N N . SER A 1 198 ? -17.411 4.236 21.297 1.00 94.25 198 SER A N 1
ATOM 1565 C CA . SER A 1 198 ? -17.196 4.139 22.747 1.00 94.25 198 SER A CA 1
ATOM 1566 C C . SER A 1 198 ? -15.767 4.468 23.212 1.00 94.25 198 SER A C 1
ATOM 1568 O O . SER A 1 198 ? -15.481 4.446 24.410 1.00 94.25 198 SER A O 1
ATOM 1570 N N . LEU A 1 199 ? -14.844 4.859 22.321 1.00 92.44 199 LEU A N 1
ATOM 1571 C CA . LEU A 1 199 ? -13.455 5.186 22.703 1.00 92.44 199 LEU A CA 1
ATOM 1572 C C . LEU A 1 199 ? -13.330 6.378 23.665 1.00 92.44 199 LEU A C 1
ATOM 1574 O O . LEU A 1 199 ? -12.299 6.537 24.322 1.00 92.44 199 LEU A O 1
ATOM 1578 N N . GLY A 1 200 ? -14.367 7.212 23.783 1.00 87.69 200 GLY A N 1
ATOM 1579 C CA . GLY A 1 200 ? -14.430 8.270 24.794 1.00 87.69 200 GLY A CA 1
ATOM 1580 C C . GLY A 1 200 ? -14.340 7.740 26.231 1.00 87.69 200 GLY A C 1
ATOM 1581 O O . GLY A 1 200 ? -13.792 8.428 27.094 1.00 87.69 200 GLY A O 1
ATOM 1582 N N . HIS A 1 201 ? -14.802 6.510 26.485 1.00 87.19 201 HIS A N 1
ATOM 1583 C CA . HIS A 1 201 ? -14.757 5.876 27.806 1.00 87.19 201 HIS A CA 1
ATOM 1584 C C . HIS A 1 201 ? -13.328 5.510 28.236 1.00 87.19 201 HIS A C 1
ATOM 1586 O O . HIS A 1 201 ? -12.982 5.687 29.404 1.00 87.19 201 HIS A O 1
ATOM 1592 N N . LEU A 1 202 ? -12.448 5.137 27.296 1.00 87.38 202 LEU A N 1
ATOM 1593 C CA . LEU A 1 202 ? -11.039 4.823 27.594 1.00 87.38 202 LEU A CA 1
ATOM 1594 C C . LEU A 1 202 ? -10.294 5.995 28.214 1.00 87.38 202 LEU A C 1
ATOM 1596 O O . LEU A 1 202 ? -9.521 5.821 29.153 1.00 87.38 202 LEU A O 1
ATOM 1600 N N . LYS A 1 203 ? -10.544 7.202 27.698 1.00 81.88 203 LYS A N 1
ATOM 1601 C CA . LYS A 1 203 ? -9.896 8.417 28.201 1.00 81.88 203 LYS A CA 1
ATOM 1602 C C . LYS A 1 203 ? -10.273 8.696 29.653 1.00 81.88 203 LYS A C 1
ATOM 1604 O O . LYS A 1 203 ? -9.453 9.231 30.388 1.00 81.88 203 LYS A O 1
ATOM 1609 N N . LYS A 1 204 ? -11.488 8.320 30.064 1.00 84.75 204 LYS A N 1
ATOM 1610 C CA . LYS A 1 204 ? -11.972 8.498 31.439 1.00 84.75 204 LYS A CA 1
ATOM 1611 C C . LYS A 1 204 ? -11.348 7.488 32.405 1.00 84.75 204 LYS A C 1
ATOM 1613 O O . LYS A 1 204 ? -11.073 7.847 33.540 1.00 84.75 204 LYS A O 1
ATOM 1618 N N . GLN A 1 205 ? -11.110 6.253 31.958 1.00 84.12 205 GLN A N 1
ATOM 1619 C CA . GLN A 1 205 ? -10.584 5.177 32.811 1.00 84.12 205 GLN A CA 1
ATOM 1620 C C . GLN A 1 205 ? -9.049 5.167 32.954 1.00 84.12 205 GLN A C 1
ATOM 1622 O O . GLN A 1 205 ? -8.525 4.410 33.763 1.00 84.12 205 GLN A O 1
ATOM 1627 N N . ASN A 1 206 ? -8.319 5.989 32.190 1.00 83.56 206 ASN A N 1
ATOM 1628 C CA . ASN A 1 206 ? -6.856 6.125 32.260 1.00 83.56 206 ASN A CA 1
ATOM 1629 C C . ASN A 1 206 ? -6.082 4.786 32.217 1.00 83.56 206 ASN A C 1
ATOM 1631 O O . ASN A 1 206 ? -5.082 4.596 32.905 1.00 83.56 206 ASN A O 1
ATOM 1635 N N . THR A 1 207 ? -6.532 3.845 31.387 1.00 85.00 207 THR A N 1
ATOM 1636 C CA . THR A 1 207 ? -5.970 2.483 31.318 1.00 85.00 207 THR A CA 1
ATOM 1637 C C . THR A 1 207 ? -4.587 2.409 30.661 1.00 85.00 207 THR A C 1
ATOM 1639 O O . THR A 1 207 ? -3.953 1.357 30.666 1.00 85.00 207 THR A O 1
ATOM 1642 N N . GLY A 1 208 ? -4.125 3.493 30.026 1.00 88.19 208 GLY A N 1
ATOM 1643 C CA . GLY A 1 208 ? -2.928 3.494 29.176 1.00 88.19 208 GLY A CA 1
ATOM 1644 C C . GLY A 1 208 ? -3.099 2.738 27.848 1.00 88.19 208 GLY A C 1
ATOM 1645 O O . GLY A 1 208 ? -2.172 2.704 27.035 1.00 88.19 208 GLY A O 1
ATOM 1646 N N . ILE A 1 209 ? -4.280 2.162 27.594 1.00 92.19 209 ILE A N 1
ATOM 1647 C CA . ILE A 1 209 ? -4.607 1.448 26.359 1.00 92.19 209 ILE A CA 1
ATOM 1648 C C . ILE A 1 209 ? -5.124 2.443 25.323 1.00 92.19 209 ILE A C 1
ATOM 1650 O O . ILE A 1 209 ? -5.938 3.318 25.611 1.00 92.19 209 ILE A O 1
ATOM 1654 N N . THR A 1 210 ? -4.655 2.305 24.085 1.00 93.31 210 THR A N 1
ATOM 1655 C CA . THR A 1 210 ? -5.114 3.122 22.954 1.00 93.31 210 THR A CA 1
ATOM 1656 C C . THR A 1 210 ? -5.645 2.222 21.855 1.00 93.31 210 THR A C 1
ATOM 1658 O O . THR A 1 210 ? -4.982 1.258 21.482 1.00 93.31 210 THR A O 1
ATOM 1661 N N . ILE A 1 211 ? -6.806 2.562 21.300 1.00 95.44 211 ILE A N 1
ATOM 1662 C CA . ILE A 1 211 ? -7.382 1.864 20.150 1.00 95.44 211 ILE A CA 1
ATOM 1663 C C . ILE A 1 211 ? -7.428 2.823 18.968 1.00 95.44 211 ILE A C 1
ATOM 1665 O O . ILE A 1 211 ? -7.891 3.957 19.094 1.00 95.44 211 ILE A O 1
ATOM 1669 N N . THR A 1 212 ? -6.963 2.369 17.810 1.00 94.81 212 THR A N 1
ATOM 1670 C CA . THR A 1 212 ? -7.044 3.125 16.559 1.00 94.81 212 THR A CA 1
ATOM 1671 C C . THR A 1 212 ? -7.633 2.270 15.449 1.00 94.81 212 THR A C 1
ATOM 1673 O O . THR A 1 212 ? -7.587 1.040 15.488 1.00 94.81 212 THR A O 1
ATOM 1676 N N . LYS A 1 213 ? -8.164 2.926 14.414 1.00 94.75 213 LYS A N 1
ATOM 1677 C CA . LYS A 1 213 ? -8.509 2.248 13.160 1.00 94.75 213 LYS A CA 1
ATOM 1678 C C . LYS A 1 213 ? -7.236 1.647 12.554 1.00 94.75 213 LYS A C 1
ATOM 1680 O O . LYS A 1 213 ? -6.183 2.286 12.601 1.00 94.75 213 LYS A O 1
ATOM 1685 N N . ASP A 1 214 ? -7.324 0.440 11.999 1.00 94.69 214 ASP A N 1
ATOM 1686 C CA . ASP A 1 214 ? -6.238 -0.104 11.183 1.00 94.69 214 ASP A CA 1
ATOM 1687 C C . ASP A 1 214 ? -6.313 0.545 9.797 1.00 94.69 214 ASP A C 1
ATOM 1689 O O . ASP A 1 214 ? -7.246 0.302 9.035 1.00 94.69 214 ASP A O 1
ATOM 1693 N N . LEU A 1 215 ? -5.384 1.451 9.506 1.00 93.06 215 LEU A N 1
ATOM 1694 C CA . LEU A 1 215 ? -5.317 2.165 8.232 1.00 93.06 215 LEU A CA 1
ATOM 1695 C C . LEU A 1 215 ? -4.158 1.617 7.400 1.00 93.06 215 LEU A C 1
ATOM 1697 O O . LEU A 1 215 ? -3.183 1.089 7.942 1.00 93.06 215 LEU A O 1
ATOM 1701 N N . THR A 1 216 ? -4.259 1.730 6.080 1.00 92.88 216 THR A N 1
ATOM 1702 C CA . THR A 1 216 ? -3.116 1.507 5.187 1.00 92.88 216 THR A CA 1
ATOM 1703 C C . THR A 1 216 ? -2.062 2.602 5.406 1.00 92.88 216 THR A C 1
ATOM 1705 O O . THR A 1 216 ? -2.399 3.681 5.910 1.00 92.88 216 THR A O 1
ATOM 1708 N N . PRO A 1 217 ? -0.783 2.362 5.067 1.00 89.56 217 PRO A N 1
ATOM 1709 C CA . PRO A 1 217 ? 0.267 3.370 5.217 1.00 89.56 217 PRO A CA 1
ATOM 1710 C C . PRO A 1 217 ? -0.055 4.688 4.501 1.00 89.56 217 PRO A C 1
ATOM 1712 O O . PRO A 1 217 ? 0.158 5.759 5.070 1.00 89.56 217 PRO A O 1
ATOM 1715 N N . GLU A 1 218 ? -0.627 4.619 3.297 1.00 90.56 218 GLU A N 1
ATOM 1716 C CA . GLU A 1 218 ? -1.003 5.800 2.515 1.00 90.56 218 GLU A CA 1
ATOM 1717 C C . GLU A 1 218 ? -2.148 6.576 3.163 1.00 90.56 218 GLU A C 1
ATOM 1719 O O . GLU A 1 218 ? -2.041 7.785 3.380 1.00 90.56 218 GLU A O 1
ATOM 1724 N N . THR A 1 219 ? -3.215 5.877 3.564 1.00 90.62 219 THR A N 1
ATOM 1725 C CA . THR A 1 219 ? -4.353 6.506 4.246 1.00 90.62 219 THR A CA 1
ATOM 1726 C C . THR A 1 219 ? -3.926 7.107 5.591 1.00 90.62 219 THR A C 1
ATOM 1728 O O . THR A 1 219 ? -4.385 8.185 5.969 1.00 90.62 219 THR A O 1
ATOM 1731 N N . LEU A 1 220 ? -3.017 6.446 6.315 1.00 90.19 220 LEU A N 1
ATOM 1732 C CA . LEU A 1 220 ? -2.456 6.956 7.565 1.00 90.19 220 LEU A CA 1
ATOM 1733 C C . LEU A 1 220 ? -1.636 8.234 7.334 1.00 90.19 220 LEU A C 1
ATOM 1735 O O . LEU A 1 220 ? -1.796 9.206 8.075 1.00 90.19 220 LEU A O 1
ATOM 1739 N N . LYS A 1 221 ? -0.797 8.259 6.292 1.00 91.56 221 LYS A N 1
ATOM 1740 C CA . LYS A 1 221 ? -0.034 9.449 5.892 1.00 91.56 221 LYS A CA 1
ATOM 1741 C C . LYS A 1 221 ? -0.973 10.611 5.562 1.00 91.56 221 LYS A C 1
ATOM 1743 O O . LYS A 1 221 ? -0.826 11.685 6.145 1.00 91.56 221 LYS A O 1
ATOM 1748 N N . LEU A 1 222 ? -1.989 10.372 4.730 1.00 91.12 222 LEU A N 1
ATOM 1749 C CA . LEU A 1 222 ? -2.994 11.376 4.370 1.00 91.12 222 LEU A CA 1
ATOM 1750 C C . LEU A 1 222 ? -3.749 11.902 5.600 1.00 91.12 222 LEU A C 1
ATOM 1752 O O . LEU A 1 222 ? -3.982 13.106 5.727 1.00 91.12 222 LEU A O 1
ATOM 1756 N N . PHE A 1 223 ? -4.098 11.017 6.536 1.00 89.31 223 PHE A N 1
ATOM 1757 C CA . PHE A 1 223 ? -4.748 11.392 7.789 1.00 89.31 223 PHE A CA 1
ATOM 1758 C C . PHE A 1 223 ? -3.866 12.321 8.637 1.00 89.31 223 PHE A C 1
ATOM 1760 O O . PHE A 1 223 ? -4.342 13.351 9.120 1.00 89.31 223 PHE A O 1
ATOM 1767 N N . HIS A 1 224 ? -2.579 11.999 8.794 1.00 88.88 224 HIS A N 1
ATOM 1768 C CA . HIS A 1 224 ? -1.637 12.843 9.532 1.00 88.88 224 HIS A CA 1
ATOM 1769 C C . HIS A 1 224 ? -1.416 14.197 8.858 1.00 88.88 224 HIS A C 1
ATOM 1771 O O . HIS A 1 224 ? -1.444 15.224 9.536 1.00 88.88 224 HIS A O 1
ATOM 1777 N N . GLU A 1 225 ? -1.248 14.219 7.538 1.00 91.00 225 GLU A N 1
ATOM 1778 C CA . GLU A 1 225 ? -1.103 15.460 6.774 1.00 91.00 225 GLU A CA 1
ATOM 1779 C C . GLU A 1 225 ? -2.334 16.359 6.914 1.00 91.00 225 GLU A C 1
ATOM 1781 O O . GLU A 1 225 ? -2.200 17.553 7.178 1.00 91.00 225 GLU A O 1
ATOM 1786 N N . THR A 1 226 ? -3.533 15.788 6.798 1.00 90.31 226 THR A N 1
ATOM 1787 C CA . THR A 1 226 ? -4.796 16.529 6.929 1.00 90.31 226 THR A CA 1
ATOM 1788 C C . THR A 1 226 ? -4.961 17.091 8.337 1.00 90.31 226 THR A C 1
ATOM 1790 O O . THR A 1 226 ? -5.253 18.274 8.506 1.00 90.31 226 THR A O 1
ATOM 1793 N N . ARG A 1 227 ? -4.695 16.276 9.363 1.00 87.38 227 ARG A N 1
ATOM 1794 C CA . ARG A 1 227 ? -4.746 16.712 10.763 1.00 87.38 227 ARG A CA 1
ATOM 1795 C C . ARG A 1 227 ? -3.754 17.839 11.053 1.00 87.38 227 ARG A C 1
ATOM 1797 O O . ARG A 1 227 ? -4.099 18.795 11.741 1.00 87.38 227 ARG A O 1
ATOM 1804 N N . ASN A 1 228 ? -2.532 17.739 10.536 1.00 86.56 228 ASN A N 1
ATOM 1805 C CA . ASN A 1 228 ? -1.506 18.760 10.739 1.00 86.56 228 ASN A CA 1
ATOM 1806 C C . ASN A 1 228 ? -1.861 20.075 10.035 1.00 86.56 228 ASN A C 1
ATOM 1808 O O . ASN A 1 228 ? -1.597 21.138 10.591 1.00 86.56 228 ASN A O 1
ATOM 1812 N N . LYS A 1 229 ? -2.485 20.013 8.851 1.00 88.00 229 LYS A N 1
ATOM 1813 C CA . LYS A 1 229 ? -2.983 21.201 8.140 1.00 88.00 229 LYS A CA 1
ATOM 1814 C C . LYS A 1 229 ? -4.061 21.922 8.950 1.00 88.00 229 LYS A C 1
ATOM 1816 O O . LYS A 1 229 ? -3.902 23.108 9.213 1.00 88.00 229 LYS A O 1
ATOM 1821 N N . LEU A 1 230 ? -5.075 21.201 9.432 1.00 83.69 230 LEU A N 1
ATOM 1822 C CA . LEU A 1 230 ? -6.155 21.782 10.243 1.00 83.69 230 LEU A CA 1
ATOM 1823 C C . LEU A 1 230 ? -5.626 22.424 11.536 1.00 83.69 230 LEU A C 1
ATOM 1825 O O . LEU A 1 230 ? -5.905 23.585 11.822 1.00 83.69 230 LEU A O 1
ATOM 1829 N N . ASN A 1 231 ? -4.766 21.713 12.269 1.00 77.44 231 ASN A N 1
ATOM 1830 C CA . ASN A 1 231 ? -4.189 22.226 13.517 1.00 77.44 231 ASN A CA 1
ATOM 1831 C C . ASN A 1 231 ? -3.178 23.372 13.290 1.00 77.44 231 ASN A C 1
ATOM 1833 O O . ASN A 1 231 ? -2.893 24.149 14.203 1.00 77.44 231 ASN A O 1
ATOM 1837 N N . GLY A 1 232 ? -2.577 23.454 12.099 1.00 68.12 232 GLY A N 1
ATOM 1838 C CA . GLY A 1 232 ? -1.680 24.539 11.699 1.00 68.12 232 GLY A CA 1
ATOM 1839 C C . GLY A 1 232 ? -2.424 25.808 11.275 1.00 68.12 232 GLY A C 1
ATOM 1840 O O . GLY A 1 232 ? -1.906 26.908 11.470 1.00 68.12 232 GLY A O 1
ATOM 1841 N N . GLU A 1 233 ? -3.636 25.668 10.737 1.00 56.19 233 GLU A N 1
ATOM 1842 C CA . GLU A 1 233 ? -4.517 26.786 10.387 1.00 56.19 233 GLU A CA 1
ATOM 1843 C C . GLU A 1 233 ? -5.152 27.425 11.633 1.00 56.19 233 GLU A C 1
ATOM 1845 O O . GLU A 1 233 ? -5.153 28.651 11.733 1.00 56.19 233 GLU A O 1
ATOM 1850 N N . GLU A 1 234 ? -5.543 26.639 12.646 1.00 49.84 234 GLU A N 1
ATOM 1851 C CA . GLU A 1 234 ? -6.071 27.168 13.921 1.00 49.84 234 GLU A CA 1
ATOM 1852 C C . GLU A 1 234 ? -5.074 28.074 14.667 1.00 49.84 234 GLU A C 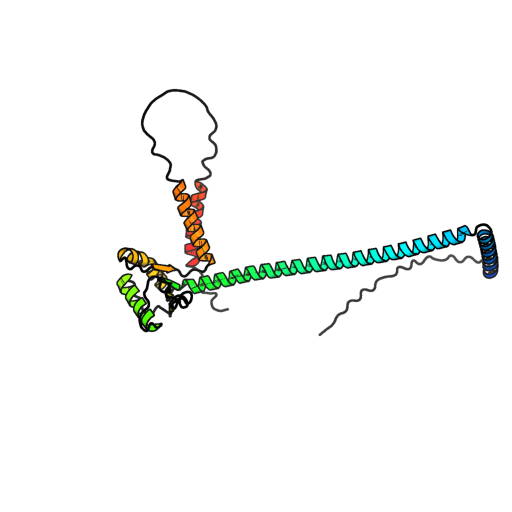1
ATOM 1854 O O . GLU A 1 234 ? -5.466 29.056 15.302 1.00 49.84 234 GLU A O 1
ATOM 1859 N N . LYS A 1 235 ? -3.764 27.816 14.546 1.00 48.56 235 LYS A N 1
ATOM 1860 C CA . LYS A 1 235 ? -2.723 28.676 15.142 1.00 48.56 235 LYS A CA 1
ATOM 1861 C C . LYS A 1 235 ? -2.570 30.033 14.450 1.00 48.56 235 LYS A C 1
ATOM 1863 O O . LYS A 1 235 ? -1.948 30.922 15.026 1.00 48.56 235 LYS A O 1
ATOM 1868 N N . LYS A 1 236 ? -3.109 30.215 13.240 1.00 50.50 236 LYS A N 1
ATOM 1869 C CA . LYS A 1 236 ? -3.047 31.494 12.510 1.00 50.50 236 LYS A CA 1
ATOM 1870 C C . LYS A 1 236 ? -4.286 32.368 12.714 1.00 50.50 236 LYS A C 1
ATOM 1872 O O . LYS A 1 236 ? -4.214 33.562 12.450 1.00 50.50 236 LYS A O 1
ATOM 1877 N N . THR A 1 237 ? -5.392 31.815 13.208 1.00 41.72 237 THR A N 1
ATOM 1878 C CA . THR A 1 237 ? -6.668 32.538 13.363 1.00 41.72 237 THR A CA 1
ATOM 1879 C C . THR A 1 237 ? -6.964 33.047 14.777 1.00 41.72 237 THR A C 1
ATOM 1881 O O . THR A 1 237 ? -7.926 33.784 14.946 1.00 41.72 237 THR A O 1
ATOM 1884 N N . CYS A 1 238 ? -6.130 32.746 15.779 1.00 38.03 238 CYS A N 1
ATOM 1885 C CA . CYS A 1 238 ? -6.338 33.181 17.174 1.00 38.03 238 CYS A CA 1
ATOM 1886 C C . CYS A 1 238 ? -5.334 34.243 17.669 1.00 38.03 238 CYS A C 1
ATOM 1888 O O . CYS A 1 238 ? -5.032 34.311 18.858 1.00 38.03 238 CYS A O 1
ATOM 1890 N N . HIS A 1 239 ? -4.831 35.094 16.771 1.00 42.50 239 HIS A N 1
ATOM 1891 C CA . HIS A 1 239 ? -4.116 36.325 17.127 1.00 42.50 239 HIS A CA 1
ATOM 1892 C C . HIS A 1 239 ? -4.721 37.522 16.393 1.00 42.50 239 HIS A C 1
ATOM 1894 O O . HIS A 1 239 ? -4.067 38.164 15.583 1.00 42.50 239 HIS A O 1
ATOM 1900 N N . TYR A 1 240 ? -5.986 37.828 16.670 1.00 43.22 240 TYR A N 1
ATOM 1901 C CA . TYR A 1 240 ? -6.505 39.180 16.480 1.00 43.22 240 TYR A CA 1
ATOM 1902 C C . TYR A 1 240 ? -7.553 39.475 17.558 1.00 43.22 240 TYR A C 1
ATOM 1904 O O . TYR A 1 240 ? -8.307 38.590 17.946 1.00 43.22 240 TYR A O 1
ATOM 1912 N N . SER A 1 241 ? -7.536 40.721 18.038 1.00 50.97 241 SER A N 1
ATOM 1913 C CA . SER A 1 241 ? -8.376 41.347 19.072 1.00 50.97 241 SER A CA 1
ATOM 1914 C C . SER A 1 241 ? -8.146 40.946 20.538 1.00 50.97 241 SER A C 1
ATOM 1916 O O . SER A 1 241 ? -8.983 40.301 21.161 1.00 50.97 241 SER A O 1
ATOM 1918 N N . LYS A 1 242 ? -7.051 41.452 21.115 1.00 48.94 242 LYS A N 1
ATOM 1919 C CA . LYS A 1 242 ? -7.074 42.198 22.388 1.00 48.94 242 LYS A CA 1
ATOM 1920 C C . LYS A 1 242 ? -5.940 43.225 22.346 1.00 48.94 242 LYS A C 1
ATOM 1922 O O . LYS A 1 242 ? -4.820 42.923 22.732 1.00 48.94 242 LYS A O 1
ATOM 1927 N N . GLN A 1 243 ? -6.237 44.404 21.810 1.00 39.06 243 GLN A N 1
ATOM 1928 C CA . GLN A 1 243 ? -5.497 45.620 22.126 1.00 39.06 243 GLN A CA 1
ATOM 1929 C C . GLN A 1 243 ? -6.518 46.693 22.490 1.00 39.06 243 GLN A C 1
ATOM 1931 O O . GLN A 1 243 ? -7.286 47.156 21.652 1.00 39.06 243 GLN A O 1
ATOM 1936 N N . ASP A 1 244 ? -6.570 46.935 23.795 1.00 42.06 244 ASP A N 1
ATOM 1937 C CA . ASP A 1 244 ? -6.418 48.247 24.407 1.00 42.06 244 ASP A CA 1
ATOM 1938 C C . ASP A 1 244 ? -7.388 49.347 23.964 1.00 42.06 244 ASP A C 1
ATOM 1940 O O . ASP A 1 244 ? -7.133 50.164 23.081 1.00 42.06 244 ASP A O 1
ATOM 1944 N N . GLU A 1 245 ? -8.470 49.447 24.735 1.00 46.75 245 GLU A N 1
ATOM 1945 C CA . GLU A 1 245 ? -9.039 50.741 25.083 1.00 46.75 245 GLU A CA 1
ATOM 1946 C C . GLU A 1 245 ? -7.986 51.552 25.854 1.00 46.75 245 GLU A C 1
ATOM 1948 O O . GLU A 1 245 ? -7.781 51.349 27.048 1.00 46.75 245 GLU A O 1
ATOM 1953 N N . SER A 1 246 ? -7.287 52.472 25.191 1.00 43.62 246 SER A N 1
ATOM 1954 C CA . SER A 1 246 ? -7.009 53.805 25.745 1.00 43.62 246 SER A CA 1
ATOM 1955 C C . SER A 1 246 ? -6.211 54.699 24.792 1.00 43.62 246 SER A C 1
ATOM 1957 O O . SER A 1 246 ? -5.224 54.308 24.184 1.00 43.62 246 SER A O 1
ATOM 1959 N N . SER A 1 247 ? -6.619 55.970 24.795 1.00 38.16 247 SER A N 1
ATOM 1960 C CA . SER A 1 247 ? -5.833 57.157 24.442 1.00 38.16 247 SER A CA 1
ATOM 1961 C C . SER A 1 247 ? -5.797 57.630 22.979 1.00 38.16 247 SER A C 1
ATOM 1963 O O . SER A 1 247 ? -4.900 57.338 22.199 1.00 38.16 247 SER A O 1
ATOM 1965 N N . LYS A 1 248 ? -6.769 58.504 22.678 1.00 45.44 248 LYS A N 1
ATOM 1966 C CA . LYS A 1 248 ? -6.627 59.844 22.066 1.00 45.44 248 LYS A CA 1
ATOM 1967 C C . LYS A 1 248 ? -5.268 60.185 21.412 1.00 45.44 248 LYS A C 1
ATOM 1969 O O . LYS A 1 248 ? -4.299 60.416 22.127 1.00 45.44 248 LYS A O 1
ATOM 1974 N N . HIS A 1 249 ? -5.270 60.446 20.100 1.00 38.06 249 HIS A N 1
ATOM 1975 C CA . HIS A 1 249 ? -4.935 61.765 19.530 1.00 38.06 249 HIS A CA 1
ATOM 1976 C C . HIS A 1 249 ? -5.223 61.851 18.017 1.00 38.06 249 HIS A C 1
ATOM 1978 O O . HIS A 1 249 ? -5.124 60.876 17.283 1.00 38.06 249 HIS A O 1
ATOM 1984 N N . ASN A 1 250 ? -5.617 63.057 17.598 1.00 38.69 250 ASN A N 1
ATOM 1985 C CA . ASN A 1 250 ? -6.024 63.490 16.259 1.00 38.69 250 ASN A CA 1
ATOM 1986 C C . ASN A 1 250 ? -4.920 63.403 15.187 1.00 38.69 250 ASN A C 1
ATOM 1988 O O . ASN A 1 250 ? -3.770 63.733 15.467 1.00 38.69 250 ASN A O 1
ATOM 1992 N N . GLY A 1 251 ? -5.314 63.148 13.933 1.00 33.75 251 GLY A N 1
ATOM 1993 C CA . GLY A 1 251 ? -4.515 63.450 12.734 1.00 33.75 251 GLY A CA 1
ATOM 1994 C C . GLY A 1 251 ? -5.081 62.798 11.459 1.00 33.75 251 GLY A C 1
ATOM 1995 O O . GLY A 1 251 ? -5.327 61.596 11.496 1.00 33.75 251 GLY A O 1
ATOM 1996 N N . PRO A 1 252 ? -5.337 63.537 10.356 1.00 48.75 252 PRO A N 1
ATOM 1997 C CA . PRO A 1 252 ? -6.196 63.060 9.273 1.00 48.75 252 PRO A CA 1
ATOM 1998 C C . PRO A 1 252 ? -5.459 62.454 8.067 1.00 48.75 252 PRO A C 1
ATOM 2000 O O . PRO A 1 252 ? -4.310 62.775 7.781 1.00 48.75 252 PRO A O 1
ATOM 2003 N N . ALA A 1 253 ? -6.259 61.697 7.310 1.00 42.94 253 ALA A N 1
ATOM 2004 C CA . ALA A 1 253 ? -6.181 61.409 5.877 1.00 42.94 253 ALA A CA 1
ATOM 2005 C C . ALA A 1 253 ? -5.042 60.506 5.369 1.00 42.94 253 ALA A C 1
ATOM 2007 O O . ALA A 1 253 ? -3.894 60.921 5.240 1.00 42.94 253 ALA A O 1
ATOM 2008 N N . LYS A 1 254 ? -5.437 59.319 4.890 1.00 38.81 254 LYS A N 1
ATOM 2009 C CA . LYS A 1 254 ? -5.326 58.952 3.470 1.00 38.81 254 LYS A CA 1
ATOM 2010 C C . LYS A 1 254 ? -6.285 57.803 3.143 1.00 38.81 254 LYS A C 1
ATOM 2012 O O . LYS A 1 254 ? -6.330 56.794 3.838 1.00 38.81 254 LYS A O 1
ATOM 2017 N N . VAL A 1 255 ? -7.098 58.070 2.130 1.00 55.56 255 VAL A N 1
ATOM 2018 C CA . VAL A 1 255 ? -7.934 57.143 1.364 1.00 55.56 255 VAL A CA 1
ATOM 2019 C C . VAL A 1 255 ? -7.001 56.210 0.596 1.00 55.56 255 VAL A C 1
ATOM 2021 O O . VAL A 1 255 ? -6.001 56.724 0.111 1.00 55.56 255 VAL A O 1
ATOM 2024 N N . ASP A 1 256 ? -7.316 54.913 0.525 1.00 41.16 256 ASP A N 1
ATOM 2025 C CA . ASP A 1 256 ? -7.063 54.041 -0.637 1.00 41.16 256 ASP A CA 1
ATOM 2026 C C . ASP A 1 256 ? -7.847 52.713 -0.478 1.00 41.16 256 ASP A C 1
ATOM 2028 O O . ASP A 1 256 ? -7.605 51.921 0.432 1.00 41.16 256 ASP A O 1
ATOM 2032 N N . ASP A 1 257 ? -8.845 52.575 -1.353 1.00 42.53 257 ASP A N 1
ATOM 2033 C CA . ASP A 1 257 ? -9.445 51.411 -2.023 1.00 42.53 257 ASP A CA 1
ATOM 2034 C C . ASP A 1 257 ? -9.639 50.063 -1.294 1.00 42.53 257 ASP A C 1
ATOM 2036 O O . ASP A 1 257 ? -8.730 49.257 -1.085 1.00 42.53 257 ASP A O 1
ATOM 2040 N N . ASP A 1 258 ? -10.920 49.777 -1.033 1.00 45.31 258 ASP A N 1
ATOM 2041 C CA . ASP A 1 258 ? -11.468 48.538 -0.485 1.00 45.31 258 ASP A CA 1
ATOM 2042 C C . ASP A 1 258 ? -12.217 47.784 -1.598 1.00 45.31 258 ASP A C 1
ATOM 2044 O O . ASP A 1 258 ? -13.372 48.077 -1.894 1.00 45.31 258 ASP A O 1
ATOM 2048 N N . GLU A 1 259 ? -11.571 46.812 -2.249 1.00 51.84 259 GLU A N 1
ATOM 2049 C CA . GLU A 1 259 ? -12.269 45.932 -3.194 1.00 51.84 259 GLU A CA 1
ATOM 2050 C C . GLU A 1 259 ? -11.605 44.548 -3.292 1.00 51.84 259 GLU A C 1
ATOM 2052 O O . GLU A 1 259 ? -10.995 44.203 -4.298 1.00 51.84 259 GLU A O 1
ATOM 2057 N N . THR A 1 260 ? -11.651 43.714 -2.236 1.00 50.41 260 THR A N 1
ATOM 2058 C CA . THR A 1 260 ? -11.410 42.251 -2.410 1.00 50.41 260 THR A CA 1
ATOM 2059 C C . THR A 1 260 ? -11.827 41.313 -1.260 1.00 50.41 260 THR A C 1
ATOM 2061 O O . THR A 1 260 ? -11.335 40.181 -1.185 1.00 50.41 260 THR A O 1
ATOM 2064 N N . LYS A 1 261 ? -12.726 41.698 -0.342 1.00 47.12 261 LYS A N 1
ATOM 2065 C CA . LYS A 1 261 ? -13.039 40.845 0.832 1.00 47.12 261 LYS A CA 1
ATOM 2066 C C . LYS A 1 261 ? -14.289 39.966 0.739 1.00 47.12 261 LYS A C 1
ATOM 2068 O O . LYS A 1 261 ? -14.387 39.013 1.509 1.00 47.12 261 LYS A O 1
ATOM 2073 N N . GLU A 1 262 ? -15.176 40.155 -0.234 1.00 45.62 262 GLU A N 1
ATOM 2074 C CA . GLU A 1 262 ? -16.432 39.381 -0.270 1.00 45.62 262 GLU A CA 1
ATOM 2075 C C . GLU A 1 262 ? -16.330 37.975 -0.893 1.00 45.62 262 GLU A C 1
ATOM 2077 O O . GLU A 1 262 ? -17.132 37.097 -0.580 1.00 45.62 262 GLU A O 1
ATOM 2082 N N . ASN A 1 263 ? -15.294 37.672 -1.684 1.00 45.12 263 ASN A N 1
ATOM 2083 C CA . ASN A 1 263 ? -15.247 36.405 -2.433 1.00 45.12 263 ASN A CA 1
ATOM 2084 C C . ASN A 1 263 ? -14.615 35.206 -1.687 1.00 45.12 263 ASN A C 1
ATOM 2086 O O . ASN A 1 263 ? -14.570 34.091 -2.215 1.00 45.12 263 ASN A O 1
ATOM 2090 N N . LYS A 1 264 ? -14.116 35.388 -0.453 1.00 47.19 264 LYS A N 1
ATOM 2091 C CA . LYS A 1 264 ? -13.470 34.303 0.323 1.00 47.19 264 LYS A CA 1
ATOM 2092 C C . LYS A 1 264 ? -14.404 33.569 1.290 1.00 47.19 264 LYS A C 1
ATOM 2094 O O . LYS A 1 264 ? -14.148 32.402 1.582 1.00 47.19 264 LYS A O 1
ATOM 2099 N N . LEU A 1 265 ? -15.504 34.182 1.725 1.00 47.22 265 LEU A N 1
ATOM 2100 C CA . LEU A 1 265 ? -16.427 33.572 2.695 1.00 47.22 265 LEU A CA 1
ATOM 2101 C C . LEU A 1 265 ? -17.395 32.554 2.066 1.00 47.22 265 LEU A C 1
ATOM 2103 O O . LEU A 1 265 ? -17.730 31.558 2.703 1.00 47.22 265 LEU A O 1
ATOM 2107 N N . GLN A 1 266 ? -17.749 32.690 0.784 1.00 44.06 266 GLN A N 1
ATOM 2108 C CA . GLN A 1 266 ? -18.604 31.702 0.103 1.00 44.06 266 GLN A CA 1
ATOM 2109 C C . GLN A 1 266 ? -17.880 30.397 -0.285 1.00 44.06 266 GLN A C 1
ATOM 2111 O O . GLN A 1 266 ? -18.528 29.382 -0.550 1.00 44.06 266 GLN A O 1
ATOM 2116 N N . LYS A 1 267 ? -16.540 30.378 -0.298 1.00 45.53 267 LYS A N 1
ATOM 2117 C CA . LYS A 1 267 ? -15.757 29.201 -0.723 1.00 45.53 267 LYS A CA 1
ATOM 2118 C C . LYS A 1 267 ? -15.526 28.178 0.399 1.00 45.53 267 LYS A C 1
ATOM 2120 O O . LYS A 1 267 ? -15.243 27.018 0.106 1.00 45.53 267 LYS A O 1
ATOM 2125 N N . VAL A 1 268 ? -15.681 28.582 1.663 1.00 49.81 268 VAL A N 1
ATOM 2126 C CA . VAL A 1 268 ? -15.509 27.704 2.838 1.00 49.81 268 VAL A CA 1
ATOM 2127 C C . VAL A 1 268 ? -16.791 26.915 3.139 1.00 49.81 268 VAL A C 1
ATOM 2129 O O . VAL A 1 268 ? -16.714 25.734 3.469 1.00 49.81 268 VAL A O 1
ATOM 2132 N N . GLY A 1 269 ? -17.972 27.501 2.902 1.00 44.59 269 GLY A N 1
ATOM 2133 C CA . GLY A 1 269 ? -19.258 26.810 3.079 1.00 44.59 269 GLY A CA 1
ATOM 2134 C C . GLY A 1 269 ? -19.472 25.626 2.125 1.00 44.59 269 GLY A C 1
ATOM 2135 O O . GLY A 1 269 ? -20.009 24.601 2.533 1.00 44.59 269 GLY A O 1
ATOM 2136 N N . LYS A 1 270 ? -18.984 25.717 0.878 1.00 47.97 270 LYS A N 1
ATOM 2137 C CA . LYS A 1 270 ? -19.190 24.671 -0.146 1.00 47.97 270 LYS A CA 1
ATOM 2138 C C . LYS A 1 270 ? -18.361 23.396 0.072 1.00 47.97 270 LYS A C 1
ATOM 2140 O O . LYS A 1 270 ? -18.801 22.320 -0.316 1.00 47.97 270 LYS A O 1
ATOM 2145 N N . LYS A 1 271 ? -17.195 23.485 0.726 1.00 50.47 271 LYS A N 1
ATOM 2146 C CA . LYS A 1 271 ? -16.335 22.310 0.983 1.00 50.47 271 LYS A CA 1
ATOM 2147 C C . LYS A 1 271 ? -16.817 21.459 2.159 1.00 50.47 271 LYS A C 1
ATOM 2149 O O . LYS A 1 271 ? -16.603 20.252 2.167 1.00 50.47 271 LYS A O 1
ATOM 2154 N N . SER A 1 272 ? -17.490 22.073 3.133 1.00 50.66 272 SER A N 1
ATOM 2155 C CA . SER A 1 272 ? -18.050 21.350 4.281 1.00 50.66 272 SER A CA 1
ATOM 2156 C C . SER A 1 272 ? -19.276 20.512 3.882 1.00 50.66 272 SER A C 1
ATOM 2158 O O . SER A 1 272 ? -19.441 19.388 4.351 1.00 50.66 272 SER A O 1
ATOM 2160 N N . SER A 1 273 ? -20.092 20.997 2.932 1.00 52.06 273 SER A N 1
ATOM 2161 C CA . SER A 1 273 ? -21.213 20.220 2.381 1.00 52.06 273 SER A CA 1
ATOM 2162 C C . SER A 1 273 ? -20.772 19.038 1.510 1.00 52.06 273 SER A C 1
ATOM 2164 O O . SER A 1 273 ? -21.427 18.002 1.541 1.00 52.06 273 SER A O 1
ATOM 2166 N N . GLU A 1 274 ? -19.658 19.146 0.775 1.00 54.22 274 GLU A N 1
ATOM 2167 C CA . GLU A 1 274 ? -19.108 18.034 -0.026 1.00 54.22 274 GLU A CA 1
ATOM 2168 C C . GLU A 1 274 ? -18.618 16.870 0.851 1.00 54.22 274 GLU A C 1
ATOM 2170 O O . GLU A 1 274 ? -18.833 15.703 0.520 1.00 54.22 274 GLU A O 1
ATOM 2175 N N . LEU A 1 275 ? -18.019 17.175 2.006 1.00 52.47 275 LEU A N 1
ATOM 2176 C CA . LEU A 1 275 ? -17.493 16.163 2.925 1.00 52.47 275 LEU A CA 1
ATOM 2177 C C . LEU A 1 275 ? -18.615 15.373 3.626 1.00 52.47 275 LEU A C 1
ATOM 2179 O O . LEU A 1 275 ? -18.464 14.177 3.863 1.00 52.47 275 LEU A O 1
ATOM 2183 N N . LEU A 1 276 ? -19.767 16.010 3.867 1.00 53.16 276 LEU A N 1
ATOM 2184 C CA . LEU A 1 276 ? -20.973 15.350 4.385 1.00 53.16 276 LEU A CA 1
ATOM 2185 C C . LEU A 1 276 ? -21.731 14.528 3.325 1.00 53.16 276 LEU A C 1
ATOM 2187 O O . LEU A 1 276 ? -22.474 13.618 3.693 1.00 53.16 276 LEU A O 1
ATOM 2191 N N . MET A 1 277 ? -21.555 14.805 2.026 1.00 52.12 277 MET A N 1
ATOM 2192 C CA . MET A 1 277 ? -22.136 13.968 0.963 1.00 52.12 277 MET A CA 1
ATOM 2193 C C . MET A 1 277 ? -21.345 12.669 0.762 1.00 52.12 277 MET A C 1
ATOM 2195 O O . MET A 1 277 ? -21.946 11.601 0.668 1.00 52.12 277 MET A O 1
ATOM 2199 N N . LEU A 1 278 ? -20.010 12.726 0.834 1.00 53.47 278 LEU A N 1
ATOM 2200 C CA . LEU A 1 278 ? -19.147 11.536 0.767 1.00 53.47 278 LEU A CA 1
ATOM 2201 C C . LEU A 1 278 ? -19.412 10.533 1.903 1.00 53.47 278 LEU A C 1
ATOM 2203 O O . LEU A 1 278 ? -19.257 9.326 1.717 1.00 53.47 278 LEU A O 1
ATOM 2207 N N . GLU A 1 279 ? -19.839 11.011 3.073 1.00 54.81 279 GLU A N 1
ATOM 2208 C CA . GLU A 1 279 ? -20.174 10.149 4.210 1.00 54.81 279 GLU A CA 1
ATOM 2209 C C . GLU A 1 279 ? -21.511 9.404 4.013 1.00 54.81 279 GLU A C 1
ATOM 2211 O O . GLU A 1 279 ? -21.667 8.286 4.502 1.00 54.81 279 GLU A O 1
ATOM 2216 N N . LYS A 1 280 ? -22.449 9.967 3.234 1.00 53.38 280 LYS A N 1
ATOM 2217 C CA . LYS A 1 280 ? -23.743 9.335 2.915 1.00 53.38 280 LYS A CA 1
ATOM 2218 C C . LYS A 1 280 ? -23.660 8.355 1.742 1.00 53.38 280 LYS A C 1
ATOM 2220 O O . LYS A 1 280 ? -24.297 7.304 1.797 1.00 53.38 280 LYS A O 1
ATOM 2225 N N . ASP A 1 281 ? -22.831 8.632 0.739 1.00 52.97 281 ASP A N 1
ATOM 2226 C CA . ASP A 1 281 ? -22.683 7.749 -0.428 1.00 52.97 281 ASP A CA 1
ATOM 2227 C C . ASP A 1 281 ? -21.946 6.438 -0.095 1.00 52.97 281 ASP A C 1
ATOM 2229 O O . ASP A 1 281 ? -22.208 5.396 -0.699 1.00 52.97 281 ASP A O 1
ATOM 2233 N N . LEU A 1 282 ? -21.093 6.432 0.937 1.00 54.47 282 LEU A N 1
ATOM 2234 C CA . LEU A 1 282 ? -20.447 5.213 1.445 1.00 54.47 282 LEU A CA 1
ATOM 2235 C C . LEU A 1 282 ? -21.392 4.293 2.242 1.00 54.47 282 LEU A C 1
ATOM 2237 O O . LEU A 1 282 ? -21.056 3.127 2.463 1.00 54.47 282 LEU A O 1
ATOM 2241 N N . LEU A 1 283 ? -22.557 4.794 2.668 1.00 53.31 283 LEU A N 1
ATOM 2242 C CA . LEU A 1 283 ? -23.568 4.030 3.409 1.00 53.31 283 LEU A CA 1
ATOM 2243 C C . LEU A 1 283 ? -24.653 3.415 2.506 1.00 53.31 283 LEU A C 1
ATOM 2245 O O . LEU A 1 283 ? -25.320 2.482 2.943 1.00 53.31 283 LEU A O 1
ATOM 2249 N N . ASN A 1 284 ? -24.789 3.870 1.254 1.00 48.00 284 ASN A N 1
ATOM 2250 C CA . ASN A 1 284 ? -25.870 3.473 0.338 1.00 48.00 284 ASN A CA 1
ATOM 2251 C C . ASN A 1 284 ? -25.414 2.694 -0.911 1.00 48.00 284 ASN A C 1
ATOM 2253 O O . ASN A 1 284 ? -26.171 2.586 -1.875 1.00 48.00 284 ASN A O 1
ATOM 2257 N N . TYR A 1 285 ? -24.208 2.118 -0.921 1.00 48.69 285 TYR A N 1
ATOM 2258 C CA . TYR A 1 285 ? -23.759 1.313 -2.063 1.00 48.69 285 TYR A CA 1
ATOM 2259 C C . TYR A 1 285 ? -24.637 0.051 -2.236 1.00 48.69 285 TYR A C 1
ATOM 2261 O O . TYR A 1 285 ? -24.661 -0.791 -1.330 1.00 48.69 285 TYR A O 1
ATOM 2269 N N . PRO A 1 286 ? -25.338 -0.127 -3.376 1.00 45.97 286 PRO A N 1
ATOM 2270 C CA . PRO A 1 286 ? -26.212 -1.276 -3.591 1.00 45.97 286 PRO A CA 1
ATOM 2271 C C . PRO A 1 286 ? -25.420 -2.587 -3.601 1.00 45.97 286 PRO A C 1
ATOM 2273 O O . PRO A 1 286 ? -24.4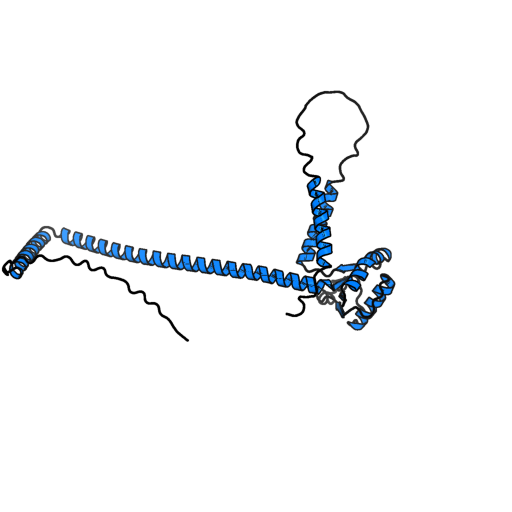14 -2.728 -4.298 1.00 45.97 286 PRO A O 1
ATOM 2276 N N . LEU A 1 287 ? -25.913 -3.576 -2.857 1.00 54.44 287 LEU A N 1
ATOM 2277 C CA . LEU A 1 287 ? -25.329 -4.917 -2.715 1.00 54.44 287 LEU A CA 1
ATOM 2278 C C . LEU A 1 287 ? -25.405 -5.782 -3.992 1.00 54.44 287 LEU A C 1
ATOM 2280 O O . LEU A 1 287 ? -24.909 -6.908 -4.000 1.00 54.44 287 LEU A O 1
ATOM 2284 N N . GLU A 1 288 ? -25.994 -5.276 -5.077 1.00 52.03 288 GLU A N 1
ATOM 2285 C CA . GLU A 1 288 ? -26.384 -6.063 -6.257 1.00 52.03 288 GLU A CA 1
ATOM 2286 C C . GLU A 1 288 ? -25.237 -6.437 -7.210 1.00 52.03 288 GLU A C 1
ATOM 2288 O O . GLU A 1 288 ? -25.441 -7.214 -8.138 1.00 52.03 288 GLU A O 1
ATOM 2293 N N . LYS A 1 289 ? -24.000 -5.985 -6.969 1.00 47.62 289 LYS A N 1
ATOM 2294 C CA . LYS A 1 289 ? -22.823 -6.427 -7.749 1.00 47.62 289 LYS A CA 1
ATOM 2295 C C . LYS A 1 289 ? -22.028 -7.564 -7.097 1.00 47.62 289 LYS A C 1
ATOM 2297 O O . LYS A 1 289 ? -20.856 -7.742 -7.406 1.00 47.62 289 LYS A O 1
ATOM 2302 N N . ARG A 1 290 ? -22.639 -8.338 -6.192 1.00 50.38 290 ARG A N 1
ATOM 2303 C CA . ARG A 1 290 ? -21.959 -9.445 -5.489 1.00 50.38 290 ARG A CA 1
ATOM 2304 C C . ARG A 1 290 ? -21.933 -10.791 -6.217 1.00 50.38 290 ARG A C 1
ATOM 2306 O O . ARG A 1 290 ? -21.240 -11.672 -5.735 1.00 50.38 290 ARG A O 1
ATOM 2313 N N . ASN A 1 291 ? -22.609 -10.947 -7.357 1.00 41.69 291 ASN A N 1
ATOM 2314 C CA . ASN A 1 291 ? -22.577 -12.186 -8.145 1.00 41.69 291 ASN A CA 1
ATOM 2315 C C . ASN A 1 291 ? -22.410 -11.893 -9.644 1.00 41.69 291 ASN A C 1
ATOM 2317 O O . ASN A 1 291 ? -23.379 -11.965 -10.400 1.00 41.69 291 ASN A O 1
ATOM 2321 N N . ARG A 1 292 ? -21.192 -11.551 -10.067 1.00 39.28 292 ARG A N 1
ATOM 2322 C CA . ARG A 1 292 ? -20.682 -11.801 -11.422 1.00 39.28 292 ARG A CA 1
ATOM 2323 C C . ARG A 1 292 ? -19.195 -12.089 -11.349 1.00 39.28 292 ARG A C 1
ATOM 2325 O O . ARG A 1 292 ? -18.525 -11.388 -10.561 1.00 39.28 292 ARG A O 1
#

Sequence (292 aa):
MSMESNSVLVSSTSAKHPLSSGDSSPIDNKKLKNEELDQARSTLFDLFQRDPSLLSQIAAMAKTAEDNNQALQVEQVVNVVQNDFALAISKLNERVDVVQTKIKSHDSDIEEAQRYSRSFCLRVYGVRLIQNENNITLRDWLYDFFENTLGVQLENNIEYCHRSRSSLNQATSSASTRSPAIVVRFISRFDRHAVVSSLGHLKKQNTGITITKDLTPETLKLFHETRNKLNGEEKKTCHYSKQDESSKHNGPAKVDDDETKENKLQKVGKKSSELLMLEKDLLNYPLEKRNR

Organism: NCBI:txid1234261

Secondary structure (DSSP, 8-state):
----------------------------HHHHHHHHHHHHHHHHHHHHHH-THHHHHHHHHHHHHHHHHHHHHHHHHHHHHHHHHHHHHHHHHHHHHHHHHHHHHHHHHHHHHHHHHHTTEEEEESPPPPTT--HHHHHHHHHHHHHHHH----SS-EEEEEE-GGGHHHHSSTT--SPPPEEEEES-HHHHHHHHHTHHHHHHHT-S-EEEE---HHHHHHHHHHHHHHHHHHHHHS---------------------SSTTTTHHHHHHHHHHHHHHHHTT---GGGS--

Radius of gyration: 45.96 Å; chains: 1; bounding box: 80×84×129 Å